Protein AF-A0A8S4SD25-F1 (afdb_monomer_lite)

Sequence (232 aa):
VIQNRFDGSQDFLKNWVEYKHGFGNLAGEFWLGLEKVYYLTNQKLYELRIEMEGQNRQEASASFSVFTIGPEYEGYRISTLGTFRGSAGDSLSYHAGQKFSTLDMDNDEWKEGSCAIEHGGAWWYKECDKSNLNGKYVSSADESNSQSIYWISFKGPNAPLYKTRMMIRPLPASRPLDYGKARALADNSKQPKSDMNPRIKNPKSSYDMARARAPYRYDDNVHPDAFFPNYA

Secondary structure (DSSP, 8-state):
--EEESSS-S-----HHHHHH-EE-TTSSEE--HHHHHHHHTTS-EEEEEEEE-GGG-EEEEEES-EEE--GGGTT-EEEE--EESSS--SSGGGTTPPPBBTTB--SS-SSS-HHHHTTS-B--SSS-SB-TTSB--S-TT---TTB--BHHHH-TTS--SEEEEEEEEPPPPPP--HHHHHHHHHT--PPPPPP------------------PPPP--------------

InterPro domains:
  IPR002181 Fibrinogen, alpha/beta/gamma chain, C-terminal globular domain [PF00147] (1-170)
  IPR002181 Fibrinogen, alpha/beta/gamma chain, C-terminal globular domain [PS51406] (1-172)
  IPR002181 Fibrinogen, alpha/beta/gamma chain, C-terminal globular domain [SM00186] (1-171)
  IPR002181 Fibrinogen, alpha/beta/gamma chain, C-terminal globular domain [cd00087] (1-171)
  IPR014716 Fibrinogen, alpha/beta/gamma chain, C-terminal globular, subdomain 1 [G3DSA:3.90.215.10] (1-173)
  IPR020837 Fibrinogen, conserved site [PS00514] (123-135)
  IPR036056 Fibrinogen-like, C-terminal [SSF56496] (1-171)
  IPR050373 Fibrinogen C-terminal domain-containing protein [PTHR19143] (1-170)

Structure (mmCIF, N/CA/C/O backbone):
data_AF-A0A8S4SD25-F1
#
_entry.id   AF-A0A8S4SD25-F1
#
loop_
_atom_site.group_PDB
_atom_site.id
_atom_site.type_symbol
_atom_site.label_atom_id
_atom_site.label_alt_id
_atom_site.label_comp_id
_atom_site.label_asym_id
_atom_site.label_entity_id
_atom_site.label_seq_id
_atom_site.pdbx_PDB_ins_code
_atom_site.Cartn_x
_atom_site.Cartn_y
_atom_site.Cartn_z
_atom_site.occupancy
_atom_site.B_iso_or_equiv
_atom_site.auth_seq_id
_atom_site.auth_comp_id
_atom_site.auth_asym_id
_atom_site.auth_atom_id
_atom_site.pdbx_PDB_model_num
ATOM 1 N N . VAL A 1 1 ? -6.277 -11.150 3.974 1.00 98.00 1 VAL A N 1
ATOM 2 C CA . VAL A 1 1 ? -5.041 -10.612 3.358 1.00 98.00 1 VAL A CA 1
ATOM 3 C C . VAL A 1 1 ? -5.469 -9.833 2.128 1.00 98.00 1 VAL A C 1
ATOM 5 O O . VAL A 1 1 ? -6.331 -10.336 1.419 1.00 98.00 1 VAL A O 1
ATOM 8 N N . ILE A 1 2 ? -4.965 -8.616 1.934 1.00 98.75 2 ILE A N 1
ATOM 9 C CA . ILE A 1 2 ? -5.302 -7.757 0.785 1.00 98.75 2 ILE A CA 1
ATOM 10 C C . ILE A 1 2 ? -4.129 -7.595 -0.192 1.00 98.75 2 ILE A C 1
ATOM 12 O O . ILE A 1 2 ? -4.351 -7.266 -1.351 1.00 98.75 2 ILE A O 1
ATOM 16 N N . GLN A 1 3 ? -2.907 -7.869 0.267 1.00 98.81 3 GLN A N 1
ATOM 17 C CA . GLN A 1 3 ? -1.683 -7.876 -0.528 1.00 98.81 3 GLN A CA 1
ATOM 18 C C . GLN A 1 3 ? -0.714 -8.905 0.067 1.00 98.81 3 GLN A C 1
ATOM 20 O O . GLN A 1 3 ? -0.679 -9.069 1.294 1.00 98.81 3 GLN A O 1
ATOM 25 N N . ASN A 1 4 ? 0.028 -9.610 -0.789 1.00 98.62 4 ASN A N 1
ATOM 26 C CA . ASN A 1 4 ? 1.056 -10.572 -0.389 1.00 98.62 4 ASN A CA 1
ATOM 27 C C . ASN A 1 4 ? 2.228 -10.546 -1.382 1.00 98.62 4 ASN A C 1
ATOM 29 O O . ASN A 1 4 ? 1.992 -10.730 -2.575 1.00 98.62 4 ASN A O 1
ATOM 33 N N . ARG A 1 5 ? 3.458 -10.349 -0.888 1.00 97.81 5 ARG A N 1
ATOM 34 C CA . ARG A 1 5 ? 4.734 -10.387 -1.631 1.00 97.81 5 ARG A CA 1
ATOM 35 C C . ARG A 1 5 ? 5.717 -11.287 -0.894 1.00 97.81 5 ARG A C 1
ATOM 37 O O . ARG A 1 5 ? 5.825 -11.159 0.326 1.00 97.81 5 ARG A O 1
ATOM 44 N N . PHE A 1 6 ? 6.438 -12.157 -1.589 1.00 96.31 6 PHE A N 1
ATOM 45 C CA . PHE A 1 6 ? 7.482 -12.993 -1.002 1.00 96.31 6 PHE A CA 1
ATOM 46 C C . PHE A 1 6 ? 8.497 -13.595 -1.991 1.00 96.31 6 PHE A C 1
ATOM 48 O O . PHE A 1 6 ? 9.563 -14.000 -1.527 1.00 96.31 6 PHE A O 1
ATOM 55 N N . ASP A 1 7 ? 8.211 -13.682 -3.294 1.00 95.00 7 ASP A N 1
ATOM 56 C CA . ASP A 1 7 ? 9.063 -14.390 -4.271 1.00 95.00 7 ASP A CA 1
ATOM 57 C C . ASP A 1 7 ? 9.236 -13.693 -5.632 1.00 95.00 7 ASP A C 1
ATOM 59 O O . ASP A 1 7 ? 10.021 -14.164 -6.454 1.00 95.00 7 ASP A O 1
ATOM 63 N N . GLY A 1 8 ? 8.537 -12.582 -5.882 1.00 95.19 8 GLY A N 1
ATOM 64 C CA . GLY A 1 8 ? 8.617 -11.848 -7.144 1.00 95.19 8 GLY A CA 1
ATOM 65 C C . GLY A 1 8 ? 7.988 -12.566 -8.339 1.00 95.19 8 GLY A C 1
ATOM 66 O O . GLY A 1 8 ? 8.227 -12.163 -9.477 1.00 95.19 8 GLY A O 1
ATOM 67 N N . SER A 1 9 ? 7.191 -13.616 -8.112 1.00 96.25 9 SER A N 1
ATOM 68 C CA . SER A 1 9 ? 6.480 -14.344 -9.172 1.00 96.25 9 SER A CA 1
ATOM 69 C C . SER A 1 9 ? 5.393 -13.510 -9.854 1.00 96.25 9 SER A C 1
ATOM 71 O O . SER A 1 9 ? 4.997 -13.824 -10.979 1.00 96.25 9 SER A O 1
ATOM 73 N N . GLN A 1 10 ? 4.920 -12.446 -9.197 1.00 97.31 10 GLN A N 1
ATOM 74 C CA . GLN A 1 10 ? 3.919 -11.537 -9.733 1.00 97.31 10 GLN A CA 1
ATOM 75 C C . GLN A 1 10 ? 4.513 -10.145 -9.962 1.00 97.31 10 GLN A C 1
ATOM 77 O O . GLN A 1 10 ? 5.075 -9.511 -9.069 1.00 97.31 10 GLN A O 1
ATOM 82 N N . ASP A 1 11 ? 4.301 -9.632 -11.171 1.00 95.88 11 ASP A N 1
ATOM 83 C CA . ASP A 1 11 ? 4.577 -8.241 -11.510 1.00 95.88 11 ASP A CA 1
ATOM 84 C C . ASP A 1 11 ? 3.520 -7.313 -10.886 1.00 95.88 11 ASP A C 1
ATOM 86 O O . ASP A 1 11 ? 2.317 -7.567 -11.006 1.00 95.88 11 ASP A O 1
ATOM 90 N N . PHE A 1 12 ? 3.978 -6.254 -10.216 1.00 97.94 12 PHE A N 1
ATOM 91 C CA . PHE A 1 12 ? 3.145 -5.245 -9.551 1.00 97.94 12 PHE A CA 1
ATOM 92 C C . PHE A 1 12 ? 3.180 -3.882 -10.260 1.00 97.94 12 PHE A C 1
ATOM 94 O O . PHE A 1 12 ? 2.430 -2.987 -9.865 1.00 97.94 12 PHE A O 1
ATOM 101 N N . LEU A 1 13 ? 3.966 -3.711 -11.331 1.00 96.81 13 LEU A N 1
ATOM 102 C CA . LEU A 1 13 ? 3.909 -2.509 -12.164 1.00 96.81 13 LEU A CA 1
ATOM 103 C C . LEU A 1 13 ? 2.711 -2.608 -13.118 1.00 96.81 13 LEU A C 1
ATOM 105 O O . LEU A 1 13 ? 2.837 -2.903 -14.305 1.00 96.81 13 LEU A O 1
ATOM 109 N N . LYS A 1 14 ? 1.517 -2.436 -12.549 1.00 98.19 14 LYS A N 1
ATOM 110 C CA . LYS A 1 14 ? 0.228 -2.634 -13.216 1.00 98.19 14 LYS A CA 1
ATOM 111 C C . LYS A 1 14 ? -0.535 -1.329 -13.408 1.00 98.19 14 LYS A C 1
ATOM 113 O O . LYS A 1 14 ? -0.274 -0.330 -12.736 1.00 98.19 14 LYS A O 1
ATOM 118 N N . ASN A 1 15 ? -1.491 -1.362 -14.330 1.00 98.62 15 ASN A N 1
ATOM 119 C CA . ASN A 1 15 ? -2.350 -0.220 -14.632 1.00 98.62 15 ASN A CA 1
ATOM 120 C C . ASN A 1 15 ? -3.511 -0.062 -13.625 1.00 98.62 15 ASN A C 1
ATOM 122 O O . ASN A 1 15 ? -3.723 -0.905 -12.744 1.00 98.62 15 ASN A O 1
ATOM 126 N N . TRP A 1 16 ? -4.285 1.016 -13.768 1.00 98.81 16 TRP A N 1
ATOM 127 C CA . TRP A 1 16 ? -5.422 1.347 -12.905 1.00 98.81 16 TRP A CA 1
ATOM 128 C C . TRP A 1 16 ? -6.461 0.232 -12.843 1.00 98.81 16 TRP A C 1
ATOM 130 O O . TRP A 1 16 ? -6.913 -0.151 -11.763 1.00 98.81 16 TRP A O 1
ATOM 140 N N . VAL A 1 17 ? -6.833 -0.317 -14.000 1.00 98.75 17 VAL A N 1
ATOM 141 C CA . VAL A 1 17 ? -7.880 -1.341 -14.116 1.00 98.75 17 VAL A CA 1
ATOM 142 C C . VAL A 1 17 ? -7.470 -2.625 -13.390 1.00 98.75 17 VAL A C 1
ATOM 144 O O . VAL A 1 17 ? -8.281 -3.225 -12.678 1.00 98.75 17 VAL A O 1
ATOM 147 N N . GLU A 1 18 ? -6.206 -3.024 -13.504 1.00 98.75 18 GLU A N 1
ATOM 148 C CA . GLU A 1 18 ? -5.647 -4.169 -12.785 1.00 98.75 18 GLU A CA 1
ATOM 149 C C . GLU A 1 18 ? -5.619 -3.922 -11.269 1.00 98.75 18 GLU A C 1
ATOM 151 O O . GLU A 1 18 ? -6.071 -4.775 -10.503 1.00 98.75 18 GLU A O 1
ATOM 156 N N . TYR A 1 19 ? -5.176 -2.749 -10.804 1.00 98.88 19 TYR A N 1
ATOM 157 C CA . TYR A 1 19 ? -5.199 -2.414 -9.373 1.00 98.88 19 TYR A CA 1
ATOM 158 C C . TYR A 1 19 ? -6.613 -2.281 -8.807 1.00 98.88 19 TYR A C 1
ATOM 160 O O . TYR A 1 19 ? -6.857 -2.647 -7.652 1.00 98.88 19 TYR A O 1
ATOM 168 N N . LYS A 1 20 ? -7.565 -1.817 -9.615 1.00 98.81 20 LYS A N 1
ATOM 169 C CA . LYS A 1 20 ? -8.984 -1.744 -9.269 1.00 98.81 20 LYS A CA 1
ATOM 170 C C . LYS A 1 20 ? -9.569 -3.126 -9.015 1.00 98.81 20 LYS A C 1
ATOM 172 O O . LYS A 1 20 ? -10.163 -3.368 -7.960 1.00 98.81 20 LYS A O 1
ATOM 177 N N . HIS A 1 21 ? -9.396 -4.040 -9.967 1.00 98.81 21 HIS A N 1
ATOM 178 C CA . HIS A 1 21 ? -10.046 -5.349 -9.930 1.00 98.81 21 HIS A CA 1
ATOM 179 C C . HIS A 1 21 ? -9.230 -6.430 -9.220 1.00 98.81 21 HIS A C 1
ATOM 181 O O . HIS A 1 21 ? -9.819 -7.409 -8.756 1.00 98.81 21 HIS A O 1
ATOM 187 N N . GLY A 1 22 ? -7.930 -6.223 -9.036 1.00 98.75 22 GLY A N 1
ATOM 188 C CA . GLY A 1 22 ? -7.010 -7.176 -8.427 1.00 98.75 22 GLY A CA 1
ATOM 189 C C . GLY A 1 22 ? -6.357 -8.101 -9.450 1.00 98.75 22 GLY A C 1
ATOM 190 O O . GLY A 1 22 ? -6.879 -8.326 -10.540 1.00 98.75 22 GLY A O 1
ATOM 191 N N . PHE A 1 23 ? -5.211 -8.652 -9.066 1.00 98.81 23 PHE A N 1
ATOM 192 C CA . PHE A 1 23 ? -4.379 -9.514 -9.902 1.00 98.81 23 PHE A CA 1
ATOM 193 C C . PHE A 1 23 ? -3.554 -10.477 -9.041 1.00 98.81 23 PHE A C 1
ATOM 195 O O . PHE A 1 23 ? -3.439 -10.304 -7.825 1.00 98.81 23 PHE A O 1
ATOM 202 N N . GLY A 1 24 ? -2.956 -11.478 -9.685 1.00 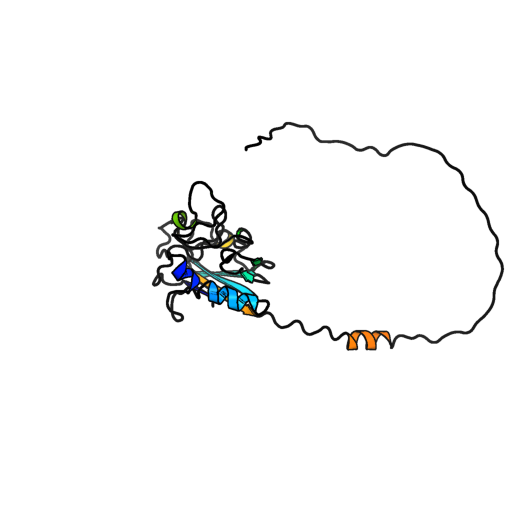98.31 24 GLY A N 1
ATOM 203 C CA . GLY A 1 24 ? -2.143 -12.503 -9.037 1.00 98.31 24 GLY A CA 1
ATOM 204 C C . GLY A 1 24 ? -2.944 -13.688 -8.504 1.00 98.31 24 GLY A C 1
ATOM 205 O O . GLY A 1 24 ? -4.107 -13.897 -8.854 1.00 98.31 24 GLY A O 1
ATOM 206 N N . ASN A 1 25 ? -2.295 -14.497 -7.669 1.00 97.25 25 ASN A N 1
ATOM 207 C CA . ASN A 1 25 ? -2.841 -15.747 -7.149 1.00 97.25 25 ASN A CA 1
ATOM 208 C C . ASN A 1 25 ? -3.018 -15.656 -5.630 1.00 97.25 25 ASN A C 1
ATOM 210 O O . ASN A 1 25 ? -2.068 -15.366 -4.914 1.00 97.25 25 ASN A O 1
ATOM 214 N N . LEU A 1 26 ? -4.211 -15.967 -5.111 1.00 96.31 26 LEU A N 1
ATOM 215 C CA . LEU A 1 26 ? -4.482 -15.949 -3.665 1.00 96.31 26 LEU A CA 1
ATOM 216 C C . LEU A 1 26 ? -3.621 -16.943 -2.862 1.00 96.31 26 LEU A C 1
ATOM 218 O O . LEU A 1 26 ? -3.447 -16.755 -1.659 1.00 96.31 26 LEU A O 1
ATOM 222 N N . ALA A 1 27 ? -3.097 -17.987 -3.513 1.00 96.62 27 ALA A N 1
ATOM 223 C CA . ALA A 1 27 ? -2.128 -18.922 -2.941 1.00 96.62 27 ALA A CA 1
ATOM 224 C C . ALA A 1 27 ? -0.659 -18.482 -3.135 1.00 96.62 27 ALA A C 1
ATOM 226 O O . ALA A 1 27 ? 0.240 -19.146 -2.627 1.00 96.62 27 ALA A O 1
ATOM 227 N N . GLY A 1 28 ? -0.418 -17.386 -3.858 1.00 97.88 28 GLY A N 1
ATOM 228 C CA . GLY A 1 28 ? 0.896 -16.820 -4.160 1.00 97.88 28 GLY A CA 1
ATOM 229 C C . GLY A 1 28 ? 0.939 -15.314 -3.900 1.00 97.88 28 GLY A C 1
ATOM 230 O O . GLY A 1 28 ? 0.368 -14.826 -2.917 1.00 97.88 28 GLY A O 1
ATOM 231 N N . GLU A 1 29 ? 1.658 -14.578 -4.745 1.00 98.62 29 GLU A N 1
ATOM 232 C CA . GLU A 1 29 ? 1.667 -13.117 -4.708 1.00 98.62 29 GLU A CA 1
ATOM 233 C C . GLU A 1 29 ? 0.423 -12.540 -5.387 1.00 98.62 29 GLU A C 1
ATOM 235 O O . GLU A 1 29 ? 0.018 -12.982 -6.467 1.00 98.62 29 GLU A O 1
ATOM 240 N N . PHE A 1 30 ? -0.202 -11.551 -4.748 1.00 98.81 30 PHE A N 1
ATOM 241 C CA . PHE A 1 30 ? -1.418 -10.938 -5.276 1.00 98.81 30 PHE A CA 1
ATOM 242 C C . PHE A 1 30 ? -1.706 -9.562 -4.683 1.00 98.81 30 PHE A C 1
ATOM 244 O O . PHE A 1 30 ? -1.261 -9.219 -3.582 1.00 98.81 30 PHE A O 1
ATOM 251 N N . TRP A 1 31 ? -2.552 -8.827 -5.402 1.00 98.88 31 TRP A N 1
ATOM 252 C CA . TRP A 1 31 ? -3.281 -7.660 -4.927 1.00 98.88 31 TRP A CA 1
ATOM 253 C C . TRP A 1 31 ? -4.783 -7.939 -5.026 1.00 98.88 31 TRP A C 1
ATOM 255 O O . TRP A 1 31 ? -5.287 -8.325 -6.080 1.00 98.88 31 TRP A O 1
ATOM 265 N N . LEU A 1 32 ? -5.525 -7.762 -3.931 1.00 98.88 32 LEU A N 1
ATOM 266 C CA . LEU A 1 32 ? -6.939 -8.154 -3.863 1.00 98.88 32 LEU A CA 1
ATOM 267 C C . LEU A 1 32 ? -7.845 -7.341 -4.808 1.00 98.88 32 LEU A C 1
ATOM 269 O O . LEU A 1 32 ? -8.882 -7.847 -5.257 1.00 98.88 32 LEU A O 1
ATOM 273 N N . GLY A 1 33 ? -7.455 -6.100 -5.101 1.00 98.88 33 GLY A N 1
ATOM 274 C CA . GLY A 1 33 ? -8.227 -5.128 -5.871 1.00 98.88 33 GLY A CA 1
ATOM 275 C C . GLY A 1 33 ? -8.799 -4.019 -4.989 1.00 98.88 33 GLY A C 1
ATOM 276 O O . GLY A 1 33 ? -9.450 -4.308 -3.981 1.00 98.88 33 GLY A O 1
ATOM 277 N N . LEU A 1 34 ? -8.580 -2.761 -5.381 1.00 98.94 34 LEU A N 1
ATOM 278 C CA . LEU A 1 34 ? -9.043 -1.572 -4.657 1.00 98.94 34 LEU A CA 1
ATOM 279 C C . LEU A 1 34 ? -10.554 -1.599 -4.443 1.00 98.94 34 LEU A C 1
ATOM 281 O O . LEU A 1 34 ? -11.008 -1.314 -3.342 1.00 98.94 34 LEU A O 1
ATOM 285 N N . GLU A 1 35 ? -11.328 -2.054 -5.429 1.00 98.81 35 GLU A N 1
ATOM 286 C CA . GLU A 1 35 ? -12.786 -2.120 -5.307 1.00 98.81 35 GLU A CA 1
ATOM 287 C C . GLU A 1 35 ? -13.216 -3.056 -4.167 1.00 98.81 35 GLU A C 1
ATOM 289 O O . GLU A 1 35 ? -14.067 -2.724 -3.343 1.00 98.81 35 GLU A O 1
ATOM 294 N N . LYS A 1 36 ? -12.560 -4.216 -4.041 1.00 98.75 36 LYS A N 1
ATOM 295 C CA . LYS A 1 36 ? -12.841 -5.163 -2.953 1.00 98.75 36 LYS A CA 1
ATOM 296 C C . LYS A 1 36 ? -12.376 -4.617 -1.604 1.00 98.75 36 LYS A C 1
ATOM 298 O O . LYS A 1 36 ? -13.061 -4.815 -0.603 1.00 98.75 36 LYS A O 1
ATOM 303 N N . VAL A 1 37 ? -11.228 -3.938 -1.559 1.00 98.81 37 VAL A N 1
ATOM 304 C CA . VAL A 1 37 ? -10.714 -3.306 -0.331 1.00 98.81 37 VAL A CA 1
ATOM 305 C C . VAL A 1 37 ? -11.645 -2.180 0.128 1.00 98.81 37 VAL A C 1
ATOM 307 O O . VAL A 1 37 ? -11.969 -2.116 1.315 1.00 98.81 37 VAL A O 1
ATOM 310 N N . TYR A 1 38 ? -12.137 -1.354 -0.796 1.00 98.75 38 TYR A N 1
ATOM 311 C CA . TYR A 1 38 ? -13.144 -0.326 -0.544 1.00 98.75 38 TYR A CA 1
ATOM 312 C C . TYR A 1 38 ? -14.400 -0.958 0.046 1.00 98.75 38 TYR A C 1
ATOM 314 O O . TYR A 1 38 ? -14.793 -0.613 1.164 1.00 98.75 38 TYR A O 1
ATOM 322 N N . TYR A 1 39 ? -14.963 -1.955 -0.644 1.00 98.38 39 TYR A N 1
ATOM 323 C CA . TYR A 1 39 ? -16.158 -2.636 -0.169 1.00 98.38 39 TYR A CA 1
ATOM 324 C C . TYR A 1 39 ? -15.969 -3.239 1.210 1.00 98.38 39 TYR A C 1
ATOM 326 O O . TYR A 1 39 ? -16.880 -3.104 2.006 1.00 98.38 39 TYR A O 1
ATOM 334 N N . LEU A 1 40 ? -14.841 -3.892 1.511 1.00 98.25 40 LEU A N 1
ATOM 335 C CA . LEU A 1 40 ? -14.588 -4.513 2.817 1.00 98.25 40 LEU A CA 1
ATOM 336 C C . LEU A 1 40 ? -14.429 -3.473 3.929 1.00 98.25 40 LEU A C 1
ATOM 338 O O . LEU A 1 40 ? -15.051 -3.596 4.980 1.00 98.25 40 LEU A O 1
ATOM 342 N N . THR A 1 41 ? -13.619 -2.442 3.703 1.00 98.06 41 THR A N 1
ATOM 343 C CA . THR A 1 41 ? -13.283 -1.452 4.739 1.00 98.06 41 THR A CA 1
ATOM 344 C C . THR A 1 41 ? -14.409 -0.464 5.045 1.00 98.06 41 THR A C 1
ATOM 346 O O . THR A 1 41 ? -14.356 0.203 6.073 1.00 98.06 41 THR A O 1
ATOM 349 N N . ASN A 1 42 ? -15.458 -0.412 4.216 1.00 97.44 42 ASN A N 1
ATOM 350 C CA . ASN A 1 42 ? -16.630 0.445 4.429 1.00 97.44 42 ASN A CA 1
ATOM 351 C C . ASN A 1 42 ? -17.858 -0.298 5.006 1.00 97.44 42 ASN A C 1
ATOM 353 O O . ASN A 1 42 ? -18.888 0.324 5.248 1.00 97.44 42 ASN A O 1
ATOM 357 N N . GLN A 1 43 ? -17.778 -1.610 5.276 1.00 95.69 43 GLN A N 1
ATOM 358 C CA . GLN A 1 43 ? -18.894 -2.376 5.887 1.00 95.69 43 GLN A CA 1
ATOM 359 C C . GLN A 1 43 ? -18.937 -2.224 7.408 1.00 95.69 43 GLN A C 1
ATOM 361 O O . GLN A 1 43 ? -19.995 -2.305 8.031 1.00 95.69 43 GLN A O 1
ATOM 366 N N . LYS A 1 44 ? -17.752 -2.116 8.014 1.00 94.75 44 LYS A N 1
ATOM 367 C CA . LYS A 1 44 ? -17.481 -2.030 9.454 1.00 94.75 44 LYS A CA 1
ATOM 368 C C . LYS A 1 44 ? -16.169 -1.273 9.628 1.00 94.75 44 LYS A C 1
ATOM 370 O O . LYS A 1 44 ? -15.479 -1.001 8.655 1.00 94.75 44 LYS A O 1
ATOM 375 N N . LEU A 1 45 ? -15.777 -0.999 10.866 1.00 95.19 45 LEU A N 1
ATOM 376 C CA . LEU A 1 45 ? -14.413 -0.556 11.136 1.00 95.19 45 LEU A CA 1
ATOM 377 C C . LEU A 1 45 ? -13.458 -1.746 11.023 1.00 95.19 45 LEU A C 1
ATOM 379 O O . LEU A 1 45 ? -13.710 -2.794 11.620 1.00 95.19 45 LEU A O 1
ATOM 383 N N . TYR A 1 46 ? -12.371 -1.581 10.276 1.00 98.06 46 TYR A N 1
ATOM 384 C CA . TYR A 1 46 ? -11.303 -2.569 10.140 1.00 98.06 46 TYR A CA 1
ATOM 385 C C . TYR A 1 46 ? -9.995 -1.977 10.646 1.00 98.06 46 TYR A C 1
ATOM 387 O O . TYR A 1 46 ? -9.695 -0.825 10.353 1.00 98.06 46 TYR A O 1
ATOM 395 N N . GLU A 1 47 ? -9.200 -2.767 11.358 1.00 98.12 47 GLU A N 1
ATOM 396 C CA . GLU A 1 47 ? -7.784 -2.455 11.569 1.00 98.12 47 GLU A CA 1
ATOM 397 C C . GLU A 1 47 ? -6.950 -2.993 10.403 1.00 98.12 47 GLU A C 1
ATOM 399 O O . GLU A 1 47 ? -7.289 -4.023 9.810 1.00 98.12 47 GLU A O 1
ATOM 404 N N . LEU A 1 48 ? -5.840 -2.317 10.111 1.00 98.81 48 LEU A N 1
ATOM 405 C CA . LEU A 1 48 ? -4.819 -2.764 9.163 1.00 98.81 48 LEU A CA 1
ATOM 406 C C . LEU A 1 48 ? -3.617 -3.307 9.933 1.00 98.81 48 LEU A C 1
ATOM 408 O O . LEU A 1 48 ? -3.169 -2.703 10.905 1.00 98.81 48 LEU A O 1
ATOM 412 N N . ARG A 1 49 ? -3.068 -4.424 9.463 1.00 98.75 49 ARG A N 1
ATOM 413 C CA . ARG A 1 49 ? -1.794 -4.996 9.893 1.00 98.75 49 ARG A CA 1
ATOM 414 C C . ARG A 1 49 ? -0.927 -5.260 8.672 1.00 98.75 49 ARG A C 1
ATOM 416 O O . ARG A 1 49 ? -1.380 -5.874 7.708 1.00 98.75 49 ARG A O 1
ATOM 423 N N . ILE A 1 50 ? 0.315 -4.812 8.744 1.00 98.88 50 ILE A N 1
ATOM 424 C CA . ILE A 1 50 ? 1.351 -5.018 7.744 1.00 98.88 50 ILE A CA 1
ATOM 425 C C . ILE A 1 50 ? 2.468 -5.801 8.418 1.00 98.88 50 ILE A C 1
ATOM 427 O O . ILE A 1 50 ? 3.001 -5.366 9.440 1.00 98.88 50 ILE A O 1
ATOM 431 N N . GLU A 1 51 ? 2.795 -6.958 7.862 1.00 98.75 51 GLU A N 1
ATOM 432 C CA . GLU A 1 51 ? 3.941 -7.770 8.271 1.00 98.75 51 GLU A CA 1
ATOM 433 C C . GLU A 1 51 ? 5.018 -7.672 7.201 1.00 98.75 51 GLU A C 1
ATOM 435 O O . GLU A 1 51 ? 4.705 -7.675 6.010 1.00 98.75 51 GLU A O 1
ATOM 440 N N . MET A 1 52 ? 6.268 -7.530 7.632 1.00 98.12 52 MET A N 1
ATOM 441 C CA . MET A 1 52 ? 7.416 -7.272 6.771 1.00 98.12 52 MET A CA 1
ATOM 442 C C . MET A 1 52 ? 8.594 -8.140 7.196 1.00 98.12 52 MET A C 1
ATOM 444 O O . MET A 1 52 ? 8.849 -8.296 8.389 1.00 98.12 52 MET A O 1
ATOM 448 N N . GLU A 1 53 ? 9.338 -8.643 6.220 1.00 96.56 53 GLU A N 1
ATOM 449 C CA . GLU A 1 53 ? 10.599 -9.356 6.413 1.00 96.56 53 GLU A CA 1
ATOM 450 C C . GLU A 1 53 ? 11.675 -8.703 5.539 1.00 96.56 53 GLU A C 1
ATOM 452 O O . GLU A 1 53 ? 11.529 -8.612 4.318 1.00 96.56 53 GLU A O 1
ATOM 457 N N . GLY A 1 54 ? 12.740 -8.217 6.174 1.00 90.88 54 GLY A N 1
ATOM 458 C CA . GLY A 1 54 ? 13.925 -7.674 5.514 1.00 90.88 54 GLY A CA 1
ATOM 459 C C . GLY A 1 54 ? 15.056 -8.699 5.397 1.00 90.88 54 GLY A C 1
ATOM 460 O O . GLY A 1 54 ? 14.880 -9.893 5.644 1.00 90.88 54 GLY A O 1
ATOM 461 N N . GLN A 1 55 ? 16.251 -8.221 5.048 1.00 82.75 55 GLN A N 1
ATOM 462 C CA . GLN A 1 55 ? 17.447 -9.063 4.950 1.00 82.75 55 GLN A CA 1
ATOM 463 C C . GLN A 1 55 ? 17.742 -9.790 6.271 1.00 82.75 55 GLN A C 1
ATOM 465 O O . GLN A 1 55 ? 17.444 -9.291 7.359 1.00 82.75 55 GLN A O 1
ATOM 470 N N . ASN A 1 56 ? 18.353 -10.974 6.178 1.00 86.25 56 ASN A N 1
ATOM 471 C CA . ASN A 1 56 ? 18.691 -11.824 7.325 1.00 86.25 56 ASN A CA 1
ATOM 472 C C . ASN A 1 56 ? 17.467 -12.229 8.172 1.00 86.25 56 ASN A C 1
ATOM 474 O O . ASN A 1 56 ? 17.598 -12.414 9.380 1.00 86.25 56 ASN A O 1
ATOM 478 N N . ARG A 1 57 ? 16.286 -12.367 7.543 1.00 90.06 57 ARG A N 1
ATOM 479 C CA . ARG A 1 57 ? 15.014 -12.766 8.182 1.00 90.06 57 ARG A CA 1
ATOM 480 C C . ARG A 1 57 ? 14.581 -11.850 9.329 1.00 90.06 57 ARG A C 1
ATOM 482 O O . ARG A 1 57 ? 13.978 -12.293 10.301 1.00 90.06 57 ARG A O 1
ATOM 489 N N . GLN A 1 58 ? 14.926 -10.568 9.247 1.00 93.81 58 GLN A N 1
ATOM 490 C CA . GLN A 1 58 ? 14.504 -9.601 10.252 1.00 93.81 58 GLN A CA 1
ATOM 491 C C . GLN A 1 58 ? 13.046 -9.233 10.018 1.00 93.81 58 GLN A C 1
ATOM 493 O O . GLN A 1 58 ? 12.709 -8.660 8.983 1.00 93.81 58 GLN A O 1
ATOM 498 N N . GLU A 1 59 ? 12.199 -9.542 10.989 1.00 97.00 59 GLU A N 1
ATOM 499 C CA . GLU A 1 59 ? 10.762 -9.313 10.908 1.00 97.00 59 GLU A CA 1
ATOM 500 C C . GLU A 1 59 ? 10.358 -8.023 11.626 1.00 97.00 59 GLU A C 1
ATOM 502 O O . GLU A 1 59 ? 10.877 -7.682 12.693 1.00 97.00 59 GLU A O 1
ATOM 507 N N . ALA A 1 60 ? 9.387 -7.316 11.060 1.00 98.00 60 ALA A N 1
ATOM 508 C CA . ALA A 1 60 ? 8.740 -6.192 11.712 1.00 98.00 60 ALA A CA 1
ATOM 509 C C . ALA A 1 60 ? 7.261 -6.114 11.344 1.00 98.00 60 ALA A C 1
ATOM 511 O O . ALA A 1 60 ? 6.794 -6.705 10.369 1.00 98.00 60 ALA A O 1
ATOM 512 N N . SER A 1 61 ? 6.506 -5.367 12.145 1.00 98.56 61 SER A N 1
ATOM 513 C CA . SER A 1 61 ? 5.093 -5.126 11.870 1.00 98.56 61 SER A CA 1
ATOM 514 C C . SER A 1 61 ? 4.706 -3.672 12.083 1.00 98.56 61 SER A C 1
ATOM 516 O O . SER A 1 61 ? 5.250 -2.990 12.954 1.00 98.56 61 SER A O 1
ATOM 518 N N . ALA A 1 62 ? 3.733 -3.225 11.299 1.00 98.75 62 ALA A N 1
ATOM 519 C CA . ALA A 1 62 ? 3.005 -1.983 11.497 1.00 98.75 62 ALA A CA 1
ATOM 520 C C . ALA A 1 62 ? 1.513 -2.310 11.585 1.00 98.75 62 ALA A C 1
ATOM 522 O O . ALA A 1 62 ? 1.006 -3.186 10.887 1.00 98.75 62 ALA A O 1
ATOM 523 N N . SER A 1 63 ? 0.787 -1.657 12.477 1.00 98.75 63 SER A N 1
ATOM 524 C CA . SER A 1 63 ? -0.659 -1.806 12.598 1.00 98.75 63 SER A CA 1
ATOM 525 C C . SER A 1 63 ? -1.304 -0.454 12.832 1.00 98.75 63 SER A C 1
ATOM 527 O O . SER A 1 63 ? -0.768 0.364 13.572 1.00 98.75 63 SER A O 1
ATOM 529 N N . PHE A 1 64 ? -2.477 -0.256 12.245 1.00 98.69 64 PHE A N 1
ATOM 530 C CA . PHE A 1 64 ? -3.255 0.974 12.343 1.00 98.69 64 PHE A CA 1
ATOM 531 C C . PHE A 1 64 ? -4.638 0.623 12.871 1.00 98.69 64 PHE A C 1
ATOM 533 O O . PHE A 1 64 ? -5.277 -0.307 12.371 1.00 98.69 64 PHE A O 1
ATOM 540 N N . SER A 1 65 ? -5.084 1.331 13.913 1.00 98.06 65 SER A N 1
ATOM 541 C CA . SER A 1 65 ? -6.315 0.979 14.638 1.00 98.06 65 SER A CA 1
ATOM 542 C C . SER A 1 65 ? -7.578 1.032 13.775 1.00 98.06 65 SER A C 1
ATOM 544 O O . SER A 1 65 ? -8.539 0.327 14.070 1.00 98.06 65 SER A O 1
ATOM 546 N N . VAL A 1 66 ? -7.562 1.833 12.709 1.00 97.75 66 VAL A N 1
ATOM 547 C CA . VAL A 1 66 ? -8.609 1.929 11.688 1.00 97.75 66 VAL A CA 1
ATOM 548 C C . VAL A 1 66 ? -7.940 2.086 10.322 1.00 97.75 66 VAL A C 1
ATOM 550 O O . VAL A 1 66 ? -6.913 2.753 10.217 1.00 97.75 66 VAL A O 1
ATOM 553 N N . PHE A 1 67 ? -8.508 1.484 9.286 1.00 98.56 67 PHE A N 1
ATOM 554 C CA . PHE A 1 67 ? -8.097 1.669 7.901 1.00 98.56 67 PHE A CA 1
ATOM 555 C C . PHE A 1 67 ? -9.313 1.605 6.983 1.00 98.56 67 PHE A C 1
ATOM 557 O O . PHE A 1 67 ? -9.997 0.580 6.928 1.00 98.56 67 PHE A O 1
ATOM 564 N N . THR A 1 68 ? -9.561 2.694 6.264 1.00 98.56 68 THR A N 1
ATOM 565 C CA . THR A 1 68 ? -10.582 2.770 5.218 1.00 98.56 68 THR A CA 1
ATOM 566 C C . THR A 1 68 ? -10.037 3.484 3.996 1.00 98.56 68 THR A C 1
ATOM 568 O O . THR A 1 68 ? -9.188 4.374 4.106 1.00 98.56 68 THR A O 1
ATOM 571 N N . ILE A 1 69 ? -10.549 3.094 2.832 1.00 98.88 69 ILE A N 1
ATOM 572 C CA . ILE A 1 69 ? -10.296 3.804 1.581 1.00 98.88 69 ILE A CA 1
ATOM 573 C C . ILE A 1 69 ? -11.592 4.375 1.014 1.00 98.88 69 ILE A C 1
ATOM 575 O O . ILE A 1 69 ? -12.679 3.878 1.323 1.00 98.88 69 ILE A O 1
ATOM 579 N N . GLY A 1 70 ? -11.463 5.421 0.205 1.00 98.75 70 GLY A N 1
ATOM 580 C CA . GLY A 1 70 ? -12.570 6.069 -0.483 1.00 98.75 70 GLY A CA 1
ATOM 581 C C . GLY A 1 70 ? -13.049 5.274 -1.700 1.00 98.75 70 GLY A C 1
ATOM 582 O O . GLY A 1 70 ? -12.404 4.305 -2.103 1.00 98.75 70 GLY A O 1
ATOM 583 N N . PRO A 1 71 ? -14.182 5.672 -2.292 1.00 98.69 71 PRO A N 1
ATOM 584 C CA . PRO A 1 71 ? -14.661 5.108 -3.551 1.00 98.69 71 PRO A CA 1
ATOM 585 C C . PRO A 1 71 ? -13.779 5.537 -4.736 1.00 98.69 71 PRO A C 1
ATOM 587 O O . PRO A 1 71 ? -12.949 6.444 -4.626 1.00 98.69 71 PRO A O 1
ATOM 590 N N . GLU A 1 72 ? -14.003 4.924 -5.900 1.00 98.69 72 GLU A N 1
ATOM 591 C CA . GLU A 1 72 ? -13.233 5.195 -7.123 1.00 98.69 72 GLU A CA 1
ATOM 592 C C . GLU A 1 72 ? -13.237 6.673 -7.536 1.00 98.69 72 GLU A C 1
ATOM 594 O O . GLU A 1 72 ? -12.194 7.204 -7.902 1.00 98.69 72 GLU A O 1
ATOM 599 N N . TYR A 1 73 ? -14.376 7.369 -7.433 1.00 98.31 73 TYR A N 1
ATOM 600 C CA . TYR A 1 73 ? -14.467 8.787 -7.813 1.00 98.31 73 TYR A CA 1
ATOM 601 C C . TYR A 1 73 ? -13.651 9.715 -6.888 1.00 98.31 73 TYR A C 1
ATOM 603 O O . TYR A 1 73 ? -13.389 10.861 -7.243 1.00 98.31 73 TYR A O 1
ATOM 611 N N . GLU A 1 74 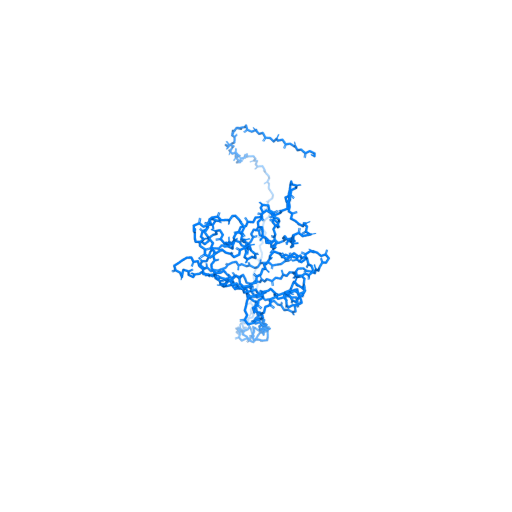? -13.222 9.227 -5.715 1.00 98.56 74 GLU A N 1
ATOM 612 C CA . GLU A 1 74 ? -12.259 9.896 -4.826 1.00 98.56 74 GLU A CA 1
ATOM 613 C C . GLU A 1 74 ? -10.826 9.365 -5.012 1.00 98.56 74 GLU A C 1
ATOM 615 O O . GLU A 1 74 ? -9.953 9.646 -4.191 1.00 98.56 74 GLU A O 1
ATOM 620 N N . GLY A 1 75 ? -10.570 8.577 -6.062 1.00 98.62 75 GLY A N 1
ATOM 621 C CA . GLY A 1 75 ? -9.268 7.983 -6.365 1.00 98.62 75 GLY A CA 1
ATOM 622 C C . GLY A 1 75 ? -8.833 6.919 -5.358 1.00 98.62 75 GLY A C 1
ATOM 623 O O . GLY A 1 75 ? -7.639 6.774 -5.112 1.00 98.62 75 GLY A O 1
ATOM 624 N N . TYR A 1 76 ? -9.781 6.230 -4.710 1.00 98.88 76 TYR A N 1
ATOM 625 C CA . TYR A 1 76 ? -9.504 5.245 -3.657 1.00 98.88 76 TYR A CA 1
ATOM 626 C C . TYR A 1 76 ? -8.586 5.755 -2.538 1.00 98.88 76 TYR A C 1
ATOM 628 O O . TYR A 1 76 ? -7.798 4.990 -1.979 1.00 98.88 76 TYR A O 1
ATOM 636 N N . ARG A 1 77 ? -8.662 7.049 -2.208 1.00 98.81 77 ARG A N 1
ATOM 637 C CA . ARG A 1 77 ? -7.780 7.666 -1.210 1.00 98.81 77 ARG A CA 1
ATOM 638 C C . ARG A 1 77 ? -7.807 6.958 0.144 1.00 98.81 77 ARG A C 1
ATOM 640 O O . ARG A 1 77 ? -8.840 6.401 0.507 1.00 98.81 77 ARG A O 1
ATOM 647 N N . ILE A 1 78 ? -6.737 7.039 0.939 1.00 98.75 78 ILE A N 1
ATOM 648 C CA . ILE A 1 78 ? -6.788 6.608 2.350 1.00 98.75 78 ILE A CA 1
ATOM 649 C C . ILE A 1 78 ? -7.700 7.571 3.124 1.00 98.75 78 ILE A C 1
ATOM 651 O O . ILE A 1 78 ? -7.264 8.631 3.570 1.00 98.75 78 ILE A O 1
ATOM 655 N N . SER A 1 79 ? -8.975 7.213 3.277 1.00 98.38 79 SER A N 1
ATOM 656 C CA . SER A 1 79 ? -9.999 8.059 3.902 1.00 98.38 79 SER A CA 1
ATOM 657 C C . SER A 1 79 ? -9.847 8.151 5.415 1.00 98.38 79 SER A C 1
ATOM 659 O O . SER A 1 79 ? -10.135 9.188 6.009 1.00 98.38 79 SER A O 1
ATOM 661 N N . THR A 1 80 ? -9.431 7.072 6.072 1.00 98.31 80 THR A N 1
ATOM 662 C CA . THR A 1 80 ? -9.177 7.072 7.515 1.00 98.31 80 THR A CA 1
ATOM 663 C C . THR A 1 80 ? -8.037 6.126 7.830 1.00 98.31 80 THR A C 1
ATOM 665 O O . THR A 1 80 ? -8.076 4.952 7.465 1.00 98.31 80 THR A O 1
ATOM 668 N N . LEU A 1 81 ? -7.044 6.637 8.554 1.00 98.56 81 LEU A N 1
ATOM 669 C CA . LEU A 1 81 ? -5.942 5.860 9.098 1.00 98.56 81 LEU A CA 1
ATOM 670 C C . LEU A 1 81 ? -5.843 6.148 10.596 1.00 98.56 81 LEU A C 1
ATOM 672 O O . LEU A 1 81 ? -5.716 7.295 11.017 1.00 98.56 81 LEU A O 1
ATOM 676 N N . GLY A 1 82 ? -5.995 5.103 11.400 1.00 97.88 82 GLY A N 1
ATOM 677 C CA . GLY A 1 82 ? -5.984 5.195 12.852 1.00 97.88 82 GLY A CA 1
ATOM 678 C C . GLY A 1 82 ? -4.575 5.285 13.433 1.00 97.88 82 GLY A C 1
ATOM 679 O O . GLY A 1 82 ? -3.578 5.358 12.724 1.00 97.88 82 GLY A O 1
ATOM 680 N N . THR A 1 83 ? -4.490 5.228 14.759 1.00 98.19 83 THR A N 1
ATOM 681 C CA . THR A 1 83 ? -3.222 5.284 15.489 1.00 98.19 83 THR A CA 1
ATOM 682 C C . THR A 1 83 ? -2.313 4.117 15.111 1.00 98.19 83 THR A C 1
ATOM 684 O O . THR A 1 83 ? -2.732 2.954 15.151 1.00 98.19 83 THR A O 1
ATOM 687 N N . PHE A 1 84 ? -1.064 4.443 14.790 1.00 98.44 84 PHE A N 1
ATOM 688 C CA . PHE A 1 84 ? 0.004 3.484 14.553 1.00 98.44 84 PHE A CA 1
ATOM 689 C C . PHE A 1 84 ? 0.416 2.746 15.839 1.00 98.44 84 PHE A C 1
ATOM 691 O O . PHE A 1 84 ? 0.486 3.319 16.927 1.00 98.44 84 PHE A O 1
ATOM 698 N N . ARG A 1 85 ? 0.755 1.464 15.691 1.00 98.19 85 ARG A N 1
ATOM 699 C CA . ARG A 1 85 ? 1.494 0.646 16.660 1.00 98.19 85 ARG A CA 1
ATOM 700 C C . ARG A 1 85 ? 2.327 -0.398 15.917 1.00 98.19 85 ARG A C 1
ATOM 702 O O . ARG A 1 85 ? 1.903 -0.886 14.873 1.00 98.19 85 ARG A O 1
ATOM 709 N N . GLY A 1 86 ? 3.455 -0.817 16.479 1.00 97.75 86 GLY A N 1
ATOM 710 C CA . GLY A 1 86 ? 4.271 -1.897 15.917 1.00 97.75 86 GLY A CA 1
ATOM 711 C C . GLY A 1 86 ? 5.767 -1.608 15.973 1.00 97.75 86 GLY A C 1
ATOM 712 O O . GLY A 1 86 ? 6.185 -0.535 16.399 1.00 97.75 86 GLY A O 1
ATOM 713 N N . SER A 1 87 ? 6.571 -2.586 15.561 1.00 98.19 87 SER A N 1
ATOM 714 C CA . SER A 1 87 ? 8.037 -2.529 15.604 1.00 98.19 87 SER A CA 1
ATOM 715 C C . SER A 1 87 ? 8.681 -1.917 14.357 1.00 98.19 87 SER A C 1
ATOM 717 O O . SER A 1 87 ? 9.858 -1.581 14.398 1.00 98.19 87 SER A O 1
ATOM 719 N N . ALA A 1 88 ? 7.941 -1.760 13.255 1.00 97.56 88 ALA A N 1
ATOM 720 C CA . ALA A 1 88 ? 8.489 -1.276 11.982 1.00 97.56 88 ALA A CA 1
ATOM 721 C C . ALA A 1 88 ? 8.653 0.254 11.903 1.00 97.56 88 ALA A C 1
ATOM 723 O O . ALA A 1 88 ? 9.145 0.769 10.899 1.00 97.56 88 ALA A O 1
ATOM 724 N N . GLY A 1 89 ? 8.182 0.990 12.914 1.00 98.31 89 GLY A N 1
ATOM 725 C CA . GLY A 1 89 ? 7.938 2.430 12.810 1.00 98.31 89 GLY A CA 1
ATOM 726 C C . GLY A 1 89 ? 6.821 2.771 11.810 1.00 98.31 89 GLY A C 1
ATOM 727 O O . GLY A 1 89 ? 6.300 1.899 11.107 1.00 98.31 89 GLY A O 1
ATOM 728 N N . ASP A 1 90 ? 6.447 4.047 11.750 1.00 98.44 90 ASP A N 1
ATOM 729 C CA . ASP A 1 90 ? 5.363 4.522 10.892 1.00 98.44 90 ASP A CA 1
ATOM 730 C C . ASP A 1 90 ? 5.890 5.102 9.573 1.00 98.44 90 ASP A C 1
ATOM 732 O O . ASP A 1 90 ? 6.516 6.160 9.555 1.00 98.44 90 ASP A O 1
ATOM 736 N N . SER A 1 91 ? 5.609 4.412 8.466 1.00 98.56 91 SER A N 1
ATOM 737 C CA . SER A 1 91 ? 5.862 4.900 7.105 1.00 98.56 91 SER A CA 1
ATOM 738 C C . SER A 1 91 ? 4.605 4.906 6.226 1.00 98.56 91 SER A C 1
ATOM 740 O O . SER A 1 91 ? 4.718 5.008 5.005 1.00 98.56 91 SER A O 1
ATOM 742 N N . LEU A 1 92 ? 3.408 4.814 6.824 1.00 98.75 92 LEU A N 1
ATOM 743 C CA . LEU A 1 92 ? 2.136 4.889 6.090 1.00 98.75 92 LEU A CA 1
ATOM 744 C C . LEU A 1 92 ? 1.350 6.158 6.412 1.00 98.75 92 LEU A C 1
ATOM 746 O O . LEU A 1 92 ? 0.646 6.650 5.540 1.00 98.75 92 LEU A O 1
ATOM 750 N N . SER A 1 93 ? 1.496 6.746 7.603 1.00 98.62 93 SER A N 1
ATOM 751 C CA . SER A 1 93 ? 0.764 7.975 7.950 1.00 98.62 93 SER A CA 1
ATOM 752 C C . SER A 1 93 ? 1.087 9.164 7.046 1.00 98.62 93 SER A C 1
ATOM 754 O O . SER A 1 93 ? 0.230 10.016 6.838 1.00 98.62 93 SER A O 1
ATOM 756 N N . TYR A 1 94 ? 2.277 9.195 6.438 1.00 98.56 94 TYR A N 1
ATOM 757 C CA . TYR A 1 94 ? 2.624 10.178 5.401 1.00 98.56 94 TYR A CA 1
ATOM 758 C C . TYR A 1 94 ? 1.678 10.129 4.184 1.00 98.56 94 TYR A C 1
ATOM 760 O O . TYR A 1 94 ? 1.446 11.147 3.539 1.00 98.56 94 TYR A O 1
ATOM 768 N N . HIS A 1 95 ? 1.099 8.959 3.912 1.00 98.69 95 HIS A N 1
ATOM 769 C CA . HIS A 1 95 ? 0.196 8.689 2.796 1.00 98.69 95 HIS A CA 1
ATOM 770 C C . HIS A 1 95 ? -1.287 8.891 3.152 1.00 98.69 95 HIS A C 1
ATOM 772 O O . HIS A 1 95 ? -2.167 8.699 2.313 1.00 98.69 95 HIS A O 1
ATOM 778 N N . ALA A 1 96 ? -1.607 9.244 4.401 1.00 98.62 96 ALA A N 1
ATOM 779 C CA . ALA A 1 96 ? -2.990 9.442 4.818 1.00 98.62 96 ALA A CA 1
ATOM 780 C C . ALA A 1 96 ? -3.651 10.581 4.016 1.00 98.62 96 ALA A C 1
ATOM 782 O O . ALA A 1 96 ? -3.073 11.652 3.841 1.00 98.62 96 ALA A O 1
ATOM 783 N N . GLY A 1 97 ? -4.874 10.348 3.531 1.00 98.56 97 GLY A N 1
ATOM 784 C CA . GLY A 1 97 ? -5.624 11.293 2.697 1.00 98.56 97 GLY A CA 1
ATOM 785 C C . GLY A 1 97 ? -5.253 11.291 1.212 1.00 98.56 97 GLY A C 1
ATOM 786 O O . GLY A 1 97 ? -6.015 11.840 0.417 1.00 98.56 97 GLY A O 1
ATOM 787 N N . GLN A 1 98 ? -4.145 10.652 0.833 1.00 98.81 98 GLN A N 1
ATOM 788 C CA . GLN A 1 98 ? -3.650 10.641 -0.542 1.00 98.81 98 GLN A CA 1
ATOM 789 C C . GLN A 1 98 ? -4.443 9.686 -1.418 1.00 98.81 98 GLN A C 1
ATOM 791 O O . GLN A 1 98 ? -4.918 8.654 -0.935 1.00 98.81 98 GLN A O 1
ATOM 796 N N . LYS A 1 99 ? -4.593 10.049 -2.695 1.00 98.88 99 LYS A N 1
ATOM 797 C CA . LYS A 1 99 ? -5.221 9.223 -3.733 1.00 98.88 99 LYS A CA 1
ATOM 798 C C . LYS A 1 99 ? -4.259 8.131 -4.187 1.00 98.88 99 LYS A C 1
ATOM 800 O O . LYS A 1 99 ? -3.054 8.249 -4.014 1.00 98.88 99 LYS A O 1
ATOM 805 N N . PHE A 1 100 ? -4.802 7.055 -4.737 1.00 98.88 100 PHE A N 1
ATOM 806 C CA . PHE A 1 100 ? -3.995 5.993 -5.322 1.00 98.88 100 PHE A CA 1
ATOM 807 C C . PHE A 1 100 ? -3.506 6.421 -6.710 1.00 98.88 100 PHE A C 1
ATOM 809 O O . PHE A 1 100 ? -4.305 6.933 -7.492 1.00 98.88 100 PHE A O 1
ATOM 816 N N . SER A 1 101 ? -2.238 6.176 -7.028 1.00 98.81 101 SER A N 1
ATOM 817 C CA . SER A 1 101 ? -1.668 6.403 -8.363 1.00 98.81 101 SER A CA 1
ATOM 818 C C . SER A 1 101 ? -1.102 5.102 -8.924 1.00 98.81 101 SER A C 1
ATOM 820 O O . SER A 1 101 ? -0.553 4.282 -8.183 1.00 98.81 101 SER A O 1
ATOM 822 N N . THR A 1 102 ? -1.234 4.920 -10.235 1.00 98.75 102 THR A N 1
ATOM 823 C CA . THR A 1 102 ? -0.707 3.786 -11.014 1.00 98.75 102 THR A CA 1
ATOM 824 C C . THR A 1 102 ? 0.129 4.293 -12.182 1.00 98.75 102 THR A C 1
ATOM 826 O O . THR A 1 102 ? 0.167 5.490 -12.451 1.00 98.75 102 THR A O 1
ATOM 829 N N . LEU A 1 103 ? 0.764 3.369 -12.912 1.00 96.94 103 LEU A N 1
ATOM 830 C CA . LEU A 1 103 ? 1.550 3.654 -14.121 1.00 96.94 103 LEU A CA 1
ATOM 831 C C . LEU A 1 103 ? 0.849 4.603 -15.114 1.00 96.94 103 LEU A C 1
ATOM 833 O O . LEU A 1 103 ? 1.497 5.406 -15.774 1.00 96.94 103 LEU A O 1
ATOM 837 N N . ASP A 1 104 ? -0.464 4.453 -15.264 1.00 98.38 104 ASP A N 1
ATOM 838 C CA . ASP A 1 104 ? -1.310 5.121 -16.254 1.00 98.38 104 ASP A CA 1
ATOM 839 C C . ASP A 1 104 ? -2.287 6.140 -15.645 1.00 98.38 104 ASP A C 1
ATOM 841 O O . ASP A 1 104 ? -3.057 6.761 -16.379 1.00 98.38 104 ASP A O 1
ATOM 845 N N . MET A 1 105 ? -2.283 6.308 -14.319 1.00 98.25 105 MET A N 1
ATOM 846 C CA . MET A 1 105 ? -3.147 7.262 -13.632 1.00 98.25 105 MET A CA 1
ATOM 847 C C . MET A 1 105 ? -2.387 7.965 -12.514 1.00 98.25 105 MET A C 1
ATOM 849 O O . MET A 1 105 ? -2.218 7.432 -11.416 1.00 98.25 105 MET A O 1
ATOM 853 N N . ASP A 1 106 ? -1.967 9.188 -12.814 1.00 98.44 106 ASP A N 1
ATOM 854 C CA . ASP A 1 106 ? -1.243 10.048 -11.893 1.00 98.44 106 ASP A CA 1
ATOM 855 C C . ASP A 1 106 ? -2.209 10.882 -11.041 1.00 98.44 106 ASP A C 1
ATOM 857 O O . ASP A 1 106 ? -2.901 11.776 -11.535 1.00 98.44 106 ASP A O 1
ATOM 861 N N . ASN A 1 107 ? -2.293 10.541 -9.757 1.00 98.31 107 ASN A N 1
ATOM 862 C CA . ASN A 1 107 ? -3.104 11.234 -8.762 1.00 98.31 107 ASN A CA 1
ATOM 863 C C . ASN A 1 107 ? -2.264 11.773 -7.591 1.00 98.31 107 ASN A C 1
ATOM 865 O O . ASN A 1 107 ? -2.849 12.128 -6.560 1.00 98.31 107 ASN A O 1
ATOM 869 N N . ASP A 1 108 ? -0.935 11.783 -7.717 1.00 98.25 108 ASP A N 1
ATOM 870 C CA . ASP A 1 108 ? -0.050 12.229 -6.646 1.00 98.25 108 ASP A CA 1
ATOM 871 C C . ASP A 1 108 ? 0.113 13.764 -6.630 1.00 98.25 108 ASP A C 1
ATOM 873 O O . ASP A 1 108 ? -0.543 14.497 -7.382 1.00 98.25 108 ASP A O 1
ATOM 877 N N . GLU A 1 109 ? 0.852 14.288 -5.649 1.00 97.81 109 GLU A N 1
ATOM 878 C CA . GLU A 1 109 ? 0.988 15.736 -5.453 1.00 97.81 109 GLU A CA 1
ATOM 879 C C . GLU A 1 109 ? 2.176 16.326 -6.231 1.00 97.81 109 GLU A C 1
ATOM 881 O O . GLU A 1 109 ? 2.223 17.552 -6.395 1.00 97.81 109 GLU A O 1
ATOM 886 N N . TRP A 1 110 ? 3.077 15.484 -6.752 1.00 97.56 110 TRP A N 1
ATOM 887 C CA . TRP A 1 110 ? 4.266 15.908 -7.484 1.00 97.56 110 TRP A CA 1
ATOM 888 C C . TRP A 1 110 ? 3.874 16.500 -8.848 1.00 97.56 110 TRP A C 1
ATOM 890 O O . TRP A 1 110 ? 3.010 15.980 -9.547 1.00 97.56 110 TRP A O 1
ATOM 900 N N . LYS A 1 111 ? 4.430 17.662 -9.217 1.00 94.69 111 LYS A N 1
ATOM 901 C CA . LYS A 1 111 ? 3.998 18.400 -10.423 1.00 94.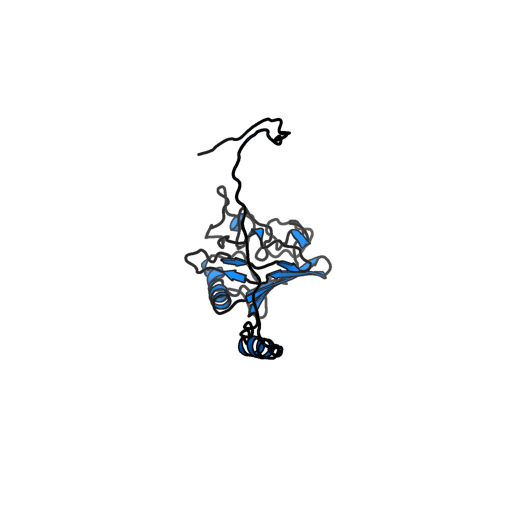69 111 LYS A CA 1
ATOM 902 C C . LYS A 1 111 ? 4.865 18.131 -11.638 1.00 94.69 111 LYS A C 1
ATOM 904 O O . LYS A 1 111 ? 4.417 18.325 -12.766 1.00 94.69 111 LYS A O 1
ATOM 909 N N . GLU A 1 112 ? 6.099 17.717 -11.408 1.00 94.69 112 GLU A N 1
ATOM 910 C CA . GLU A 1 112 ? 7.124 17.585 -12.434 1.00 94.69 112 GLU A CA 1
ATOM 911 C C . GLU A 1 112 ? 7.240 16.158 -12.985 1.00 94.69 112 GLU A C 1
ATOM 913 O O . GLU A 1 112 ? 7.966 15.937 -13.955 1.00 94.69 112 GLU A O 1
ATOM 918 N N . GLY A 1 113 ? 6.528 15.193 -12.402 1.00 95.25 113 GLY A N 1
ATOM 919 C CA . GLY A 1 113 ? 6.588 13.791 -12.793 1.00 95.25 113 GLY A CA 1
ATOM 920 C C . GLY A 1 113 ? 5.507 12.959 -12.117 1.00 95.25 113 GLY A C 1
ATOM 921 O O . GLY A 1 113 ? 4.624 13.506 -11.474 1.00 95.25 113 GLY A O 1
ATOM 922 N N . SER A 1 114 ? 5.609 11.638 -12.271 1.00 97.38 114 SER A N 1
ATOM 923 C CA . SER A 1 114 ? 4.690 10.675 -11.663 1.00 97.38 114 SER A CA 1
ATOM 924 C C . SER A 1 114 ? 5.450 9.760 -10.714 1.00 97.38 114 SER A C 1
ATOM 926 O O . SER A 1 114 ? 6.381 9.056 -11.128 1.00 97.38 114 SER A O 1
ATOM 928 N N . CYS A 1 115 ? 5.028 9.712 -9.452 1.00 97.62 115 CYS A N 1
ATOM 929 C CA . CYS A 1 115 ? 5.669 8.872 -8.447 1.00 97.62 115 CYS A CA 1
ATOM 930 C C . CYS A 1 115 ? 5.530 7.382 -8.770 1.00 97.62 115 CYS A C 1
ATOM 932 O O . CYS A 1 115 ? 6.453 6.611 -8.522 1.00 97.62 115 CYS A O 1
ATOM 934 N N . ALA A 1 116 ? 4.412 6.968 -9.371 1.00 97.50 116 ALA A N 1
ATOM 935 C CA . ALA A 1 116 ? 4.206 5.578 -9.777 1.00 97.50 116 ALA A CA 1
ATOM 936 C C . ALA A 1 116 ? 5.220 5.124 -10.844 1.00 97.50 116 ALA A C 1
ATOM 938 O O . ALA A 1 116 ? 5.705 3.990 -10.794 1.00 97.50 116 ALA A O 1
ATOM 939 N N . ILE A 1 117 ? 5.576 6.019 -11.774 1.00 95.94 117 ILE A N 1
ATOM 940 C CA . ILE A 1 117 ? 6.606 5.772 -12.792 1.00 95.94 117 ILE A CA 1
ATOM 941 C C . ILE A 1 117 ? 7.996 5.756 -12.147 1.00 95.94 117 ILE A C 1
ATOM 943 O O . ILE A 1 117 ? 8.750 4.803 -12.350 1.00 95.94 117 ILE A O 1
ATOM 947 N N . GLU A 1 118 ? 8.321 6.773 -11.346 1.00 95.19 118 GLU A N 1
ATOM 948 C CA . GLU A 1 118 ? 9.653 6.931 -10.749 1.00 95.19 118 GLU A CA 1
ATOM 949 C C . GLU A 1 118 ? 9.976 5.813 -9.748 1.00 95.19 118 GLU A C 1
ATOM 951 O O . GLU A 1 118 ? 11.071 5.253 -9.775 1.00 95.19 118 GLU A O 1
ATOM 956 N N . HIS A 1 119 ? 9.001 5.412 -8.926 1.00 93.81 119 HIS A N 1
ATOM 957 C CA . HIS A 1 119 ? 9.144 4.386 -7.887 1.00 93.81 119 HIS A CA 1
ATOM 958 C C . HIS A 1 119 ? 8.670 2.989 -8.322 1.00 93.81 119 HIS A C 1
ATOM 960 O O . HIS A 1 119 ? 8.649 2.061 -7.509 1.00 93.81 119 HIS A O 1
ATOM 966 N N . GLY A 1 120 ? 8.322 2.807 -9.602 1.00 93.25 120 GLY A N 1
ATOM 967 C CA . GLY A 1 120 ? 8.074 1.500 -10.220 1.00 93.25 120 GLY A CA 1
ATOM 968 C C . GLY A 1 120 ? 7.028 0.648 -9.496 1.00 93.25 120 GLY A C 1
ATOM 969 O O . GLY A 1 120 ? 7.246 -0.545 -9.268 1.00 93.25 120 GLY A O 1
ATOM 970 N N . GLY A 1 121 ? 5.906 1.258 -9.120 1.00 95.44 121 GLY A N 1
ATOM 971 C CA . GLY A 1 121 ? 4.845 0.608 -8.359 1.00 95.44 121 GLY A CA 1
ATOM 972 C C . GLY A 1 121 ? 3.515 1.347 -8.456 1.00 95.44 121 GLY A C 1
ATOM 973 O O . GLY A 1 121 ? 3.304 2.187 -9.327 1.00 95.44 121 GLY A O 1
ATOM 974 N N . ALA A 1 122 ? 2.598 1.017 -7.550 1.00 98.50 122 ALA A N 1
ATOM 975 C CA . ALA A 1 122 ? 1.359 1.761 -7.381 1.00 98.50 122 ALA A CA 1
ATOM 976 C C . ALA A 1 122 ? 0.997 1.871 -5.908 1.00 98.50 122 ALA A C 1
ATOM 978 O O . ALA A 1 122 ? 1.002 0.875 -5.170 1.00 98.50 122 ALA A O 1
ATOM 979 N N . TRP A 1 123 ? 0.680 3.082 -5.477 1.00 98.69 123 TRP A N 1
ATOM 980 C CA . TRP A 1 123 ? 0.515 3.387 -4.068 1.00 98.69 123 TRP A CA 1
ATOM 981 C C . TRP A 1 123 ? -0.292 4.661 -3.862 1.00 98.69 123 TRP A C 1
ATOM 983 O O . TRP A 1 123 ? -0.611 5.379 -4.806 1.00 98.69 123 TRP A O 1
ATOM 993 N N . TRP A 1 124 ? -0.593 4.962 -2.602 1.00 98.81 124 TRP A N 1
ATOM 994 C CA . TRP A 1 124 ? -1.132 6.258 -2.196 1.00 98.81 124 TRP A CA 1
ATOM 995 C C . TRP A 1 124 ? -0.020 7.311 -2.132 1.00 98.81 124 TRP A C 1
ATOM 997 O O . TRP A 1 124 ? 0.304 7.807 -1.054 1.00 98.81 124 TRP A O 1
ATOM 1007 N N . TYR A 1 125 ? 0.655 7.562 -3.254 1.00 98.56 125 TYR A N 1
ATOM 1008 C CA . TYR A 1 125 ? 1.802 8.469 -3.325 1.00 98.56 125 TYR A CA 1
ATOM 1009 C C . TYR A 1 125 ? 1.415 9.917 -2.979 1.00 98.56 125 TYR A C 1
ATOM 1011 O O . TYR A 1 125 ? 0.279 10.338 -3.179 1.00 98.56 125 TYR A O 1
ATOM 1019 N N . LYS A 1 126 ? 2.382 10.660 -2.431 1.00 97.81 126 LYS A N 1
ATOM 1020 C CA . LYS A 1 126 ? 2.312 12.102 -2.175 1.00 97.81 126 LYS A CA 1
ATOM 1021 C C . LYS A 1 126 ? 3.391 12.828 -2.984 1.00 97.81 126 LYS A C 1
ATOM 1023 O O . LYS A 1 126 ? 3.116 13.236 -4.098 1.00 97.81 126 LYS A O 1
ATOM 1028 N N . GLU A 1 127 ? 4.605 12.949 -2.437 1.00 95.56 127 GLU A N 1
ATOM 1029 C CA . GLU A 1 127 ? 5.774 13.543 -3.107 1.00 95.56 127 GLU A CA 1
ATOM 1030 C C . GLU A 1 127 ? 7.100 12.951 -2.554 1.00 95.56 127 GLU A C 1
ATOM 1032 O O . GLU A 1 127 ? 7.816 13.562 -1.763 1.00 95.56 127 GLU A O 1
ATOM 1037 N N . CYS A 1 128 ? 7.457 11.699 -2.832 1.00 95.06 128 CYS A N 1
ATOM 1038 C CA . CYS A 1 128 ? 6.604 10.645 -3.373 1.00 95.06 128 CYS A CA 1
ATOM 1039 C C . CYS A 1 128 ? 6.102 9.719 -2.265 1.00 95.06 128 CYS A C 1
ATOM 1041 O O . CYS A 1 128 ? 4.899 9.479 -2.148 1.00 95.06 128 CYS A O 1
ATOM 1043 N N . ASP A 1 129 ? 6.980 9.234 -1.389 1.00 96.38 129 ASP A N 1
ATOM 1044 C CA . ASP A 1 129 ? 6.580 8.239 -0.402 1.00 96.38 129 ASP A CA 1
ATOM 1045 C C . ASP A 1 129 ? 7.485 8.132 0.830 1.00 96.38 129 ASP A C 1
ATOM 1047 O O . ASP A 1 129 ? 8.572 8.705 0.933 1.00 96.38 129 ASP A O 1
ATOM 1051 N N . LYS A 1 130 ? 6.978 7.372 1.806 1.00 97.62 130 LYS A N 1
ATOM 1052 C CA . LYS A 1 130 ? 7.762 6.776 2.893 1.00 97.62 130 LYS A CA 1
ATOM 1053 C C . LYS A 1 130 ? 7.731 5.244 2.868 1.00 97.62 130 LYS A C 1
ATOM 1055 O O . LYS A 1 130 ? 8.510 4.597 3.573 1.00 97.62 130 LYS A O 1
ATOM 1060 N N . SER A 1 131 ? 6.841 4.652 2.080 1.00 98.00 131 SER A N 1
ATOM 1061 C CA . SER A 1 131 ? 6.726 3.212 1.876 1.00 98.00 131 SER A CA 1
ATOM 1062 C C . SER A 1 131 ? 6.320 2.909 0.437 1.00 98.00 131 SER A C 1
ATOM 1064 O O . SER A 1 131 ? 5.522 3.638 -0.144 1.00 98.00 131 SER A O 1
ATOM 1066 N N . ASN A 1 132 ? 6.834 1.804 -0.106 1.00 97.69 132 ASN A N 1
ATOM 1067 C CA . ASN A 1 132 ? 6.534 1.353 -1.465 1.00 97.69 132 ASN A CA 1
ATOM 1068 C C . ASN A 1 132 ? 6.327 -0.170 -1.500 1.00 97.69 132 ASN A C 1
ATOM 1070 O O . ASN A 1 132 ? 7.114 -0.919 -2.069 1.00 97.69 132 ASN A O 1
ATOM 1074 N N . LEU A 1 133 ? 5.279 -0.678 -0.841 1.00 98.12 133 LEU A N 1
ATOM 1075 C CA . LEU A 1 133 ? 5.080 -2.134 -0.694 1.00 98.12 133 LEU A CA 1
ATOM 1076 C C . LEU A 1 133 ? 4.720 -2.852 -2.011 1.00 98.12 133 LEU A C 1
ATOM 1078 O O . LEU A 1 133 ? 4.823 -4.077 -2.118 1.00 98.12 133 LEU A O 1
ATOM 1082 N N . ASN A 1 134 ? 4.303 -2.082 -3.013 1.00 98.38 134 ASN A N 1
ATOM 1083 C CA . ASN A 1 134 ? 3.960 -2.544 -4.353 1.00 98.38 134 ASN A CA 1
ATOM 1084 C C . ASN A 1 134 ? 5.067 -2.263 -5.380 1.00 98.38 134 ASN A C 1
ATOM 1086 O O . ASN A 1 134 ? 4.836 -2.428 -6.574 1.00 98.38 134 ASN A O 1
ATOM 1090 N N . GLY A 1 135 ? 6.259 -1.879 -4.921 1.00 95.94 135 GLY A N 1
ATOM 1091 C CA . GLY A 1 135 ? 7.423 -1.724 -5.780 1.00 95.94 135 GLY A CA 1
ATOM 1092 C C . GLY A 1 135 ? 7.886 -3.038 -6.413 1.00 95.94 135 GLY A C 1
ATOM 1093 O O . GLY A 1 135 ? 7.366 -4.141 -6.151 1.00 95.94 135 GLY A O 1
ATOM 1094 N N . LYS A 1 136 ? 8.920 -2.907 -7.238 1.00 94.06 136 LYS A N 1
ATOM 1095 C CA . LYS A 1 136 ? 9.623 -3.998 -7.897 1.00 94.06 136 LYS A CA 1
ATOM 1096 C C . LYS A 1 136 ? 10.233 -4.946 -6.866 1.00 94.06 136 LYS A C 1
ATOM 1098 O O . LYS A 1 136 ? 10.922 -4.534 -5.932 1.00 94.06 136 LYS A O 1
ATOM 1103 N N . TYR A 1 137 ? 10.011 -6.240 -7.059 1.00 93.69 137 TYR A N 1
ATOM 1104 C CA . TYR A 1 137 ? 10.682 -7.255 -6.258 1.00 93.69 137 TYR A CA 1
ATOM 1105 C C . TYR A 1 137 ? 12.152 -7.358 -6.678 1.00 93.69 137 TYR A C 1
ATOM 1107 O O . TYR A 1 137 ? 12.452 -7.468 -7.867 1.00 93.69 137 TYR A O 1
ATOM 1115 N N . VAL A 1 138 ? 13.061 -7.325 -5.705 1.00 89.06 138 VAL A N 1
ATOM 1116 C CA . VAL A 1 138 ? 14.509 -7.406 -5.923 1.00 89.06 138 VAL A CA 1
ATOM 1117 C C . VAL A 1 138 ? 15.061 -8.535 -5.060 1.00 89.06 138 VAL A C 1
ATOM 1119 O O . VAL A 1 138 ? 14.898 -8.527 -3.843 1.00 89.06 138 VAL A O 1
ATOM 1122 N N . SER A 1 139 ? 15.695 -9.527 -5.691 1.00 77.19 139 SER A N 1
ATOM 1123 C CA . SER A 1 139 ? 16.180 -10.738 -5.015 1.00 77.19 139 SER A CA 1
ATOM 1124 C C . SER A 1 139 ? 17.579 -10.603 -4.406 1.00 77.19 139 SER A C 1
ATOM 1126 O O . SER A 1 139 ? 17.965 -11.443 -3.594 1.00 77.19 139 SER A O 1
ATOM 1128 N N . SER A 1 140 ? 18.352 -9.582 -4.786 1.00 71.12 140 SER A N 1
ATOM 1129 C CA . SER A 1 140 ? 19.723 -9.355 -4.312 1.00 71.12 140 SER A CA 1
ATOM 1130 C C . SER A 1 140 ? 19.858 -8.016 -3.597 1.00 71.12 140 SER A C 1
ATOM 1132 O O . SER A 1 140 ? 19.541 -6.972 -4.157 1.00 71.12 140 SER A O 1
ATOM 1134 N N . ALA A 1 141 ? 20.403 -8.041 -2.379 1.00 62.12 141 ALA A N 1
ATOM 1135 C CA . ALA A 1 141 ? 20.636 -6.840 -1.571 1.00 62.12 141 ALA A CA 1
ATOM 1136 C C . ALA A 1 141 ? 21.611 -5.831 -2.212 1.00 62.12 141 ALA A C 1
ATOM 1138 O O . ALA A 1 141 ? 21.596 -4.664 -1.835 1.00 62.12 141 ALA A O 1
ATOM 1139 N N . ASP A 1 142 ? 22.430 -6.270 -3.172 1.00 63.06 142 ASP A N 1
ATOM 1140 C CA . ASP A 1 142 ? 23.392 -5.417 -3.883 1.00 63.06 142 ASP A CA 1
ATOM 1141 C C . ASP A 1 142 ? 22.723 -4.521 -4.942 1.00 63.06 142 ASP A C 1
ATOM 1143 O O . ASP A 1 142 ? 23.308 -3.540 -5.402 1.00 63.06 142 ASP A O 1
ATOM 1147 N N . GLU A 1 143 ? 21.472 -4.814 -5.303 1.00 63.28 143 GLU A N 1
ATOM 1148 C CA . GLU A 1 143 ? 20.666 -3.980 -6.189 1.00 63.28 143 GLU A CA 1
ATOM 1149 C C . GLU A 1 143 ? 19.906 -2.937 -5.357 1.00 63.28 143 GLU A C 1
ATOM 1151 O O . GLU A 1 143 ? 18.713 -3.071 -5.076 1.00 63.28 143 GLU A O 1
ATOM 1156 N N . SER A 1 144 ? 20.604 -1.871 -4.952 1.00 63.12 144 SER A N 1
ATOM 1157 C CA . SER A 1 144 ? 19.939 -0.665 -4.448 1.00 63.12 144 SER A CA 1
ATOM 1158 C C . SER A 1 144 ? 19.078 -0.088 -5.568 1.00 63.12 144 SER A C 1
ATOM 1160 O O . SER A 1 144 ? 19.586 0.542 -6.494 1.00 63.12 144 SER A O 1
ATOM 1162 N N . ASN A 1 145 ? 17.771 -0.311 -5.482 1.00 75.88 145 ASN A N 1
ATOM 1163 C CA . ASN A 1 145 ? 16.805 0.165 -6.456 1.00 75.88 145 ASN A CA 1
ATOM 1164 C C . ASN A 1 145 ? 15.758 1.025 -5.742 1.00 75.88 145 ASN A C 1
ATOM 1166 O O . ASN A 1 145 ? 15.046 0.533 -4.861 1.00 75.88 145 ASN A O 1
ATOM 1170 N N . SER A 1 146 ? 15.655 2.298 -6.136 1.00 83.44 146 SER A N 1
ATOM 1171 C CA . SER A 1 146 ? 14.648 3.247 -5.635 1.00 83.44 146 SER A CA 1
ATOM 1172 C C . SER A 1 146 ? 13.213 2.779 -5.891 1.00 83.44 146 SER A C 1
ATOM 1174 O O . SER A 1 146 ? 12.290 3.236 -5.226 1.00 83.44 146 SER A O 1
ATOM 1176 N N . GLN A 1 147 ? 13.030 1.826 -6.806 1.00 91.81 147 GLN A N 1
ATOM 1177 C CA . GLN A 1 147 ? 11.747 1.214 -7.136 1.00 91.81 147 GLN A CA 1
ATOM 1178 C C . GLN A 1 147 ? 11.445 -0.054 -6.333 1.00 91.81 147 GLN A C 1
ATOM 1180 O O . GLN A 1 147 ? 10.439 -0.712 -6.583 1.00 91.81 147 GLN A O 1
ATOM 1185 N N . SER A 1 148 ? 12.331 -0.463 -5.421 1.00 94.00 148 SER A N 1
ATOM 1186 C CA . SER A 1 148 ? 12.170 -1.714 -4.679 1.00 94.00 148 SER A CA 1
ATOM 1187 C C . SER A 1 148 ? 11.040 -1.661 -3.644 1.00 94.00 148 SER A C 1
ATOM 1189 O O . SER A 1 148 ? 10.441 -0.619 -3.377 1.00 94.00 148 SER A O 1
ATOM 1191 N N . ILE A 1 149 ? 10.743 -2.810 -3.037 1.00 95.56 149 ILE A N 1
ATOM 1192 C CA . ILE A 1 149 ? 9.820 -2.900 -1.907 1.00 95.56 149 ILE A CA 1
ATOM 1193 C C . ILE A 1 149 ? 10.516 -2.368 -0.650 1.00 95.56 149 ILE A C 1
ATOM 1195 O O . ILE A 1 149 ? 11.446 -3.006 -0.167 1.00 95.56 149 ILE A O 1
ATOM 1199 N N . TYR A 1 150 ? 10.060 -1.261 -0.061 1.00 95.56 150 TYR A N 1
ATOM 1200 C CA . TYR A 1 150 ? 10.668 -0.733 1.172 1.00 95.56 150 TYR A CA 1
ATOM 1201 C C . TYR A 1 150 ? 9.681 -0.104 2.157 1.00 95.56 150 TYR A C 1
ATOM 1203 O O . TYR A 1 150 ? 8.532 0.222 1.845 1.00 95.56 150 TYR A O 1
ATOM 1211 N N . TRP A 1 151 ? 10.188 0.081 3.378 1.00 97.56 151 TRP A N 1
ATOM 1212 C CA . TRP A 1 151 ? 9.540 0.773 4.487 1.00 97.56 151 TRP A CA 1
ATOM 1213 C C . TRP A 1 151 ? 10.595 1.585 5.247 1.00 97.56 151 TRP A C 1
ATOM 1215 O O . TRP A 1 151 ? 11.428 1.017 5.967 1.00 97.56 151 TRP A O 1
ATOM 1225 N N . ILE A 1 152 ? 10.591 2.911 5.067 1.00 96.38 152 ILE A N 1
ATOM 1226 C CA . ILE A 1 152 ? 11.719 3.769 5.467 1.00 96.38 152 ILE A CA 1
ATOM 1227 C C . ILE A 1 152 ? 12.023 3.665 6.962 1.00 96.38 152 ILE A C 1
ATOM 1229 O O . ILE A 1 152 ? 13.182 3.525 7.340 1.00 96.38 152 ILE A O 1
ATOM 1233 N N . SER A 1 153 ? 11.009 3.672 7.824 1.00 97.12 153 SER A N 1
ATOM 1234 C CA . SER A 1 153 ? 11.215 3.628 9.276 1.00 97.12 153 SER A CA 1
ATOM 1235 C C . SER A 1 153 ? 11.735 2.283 9.803 1.00 97.12 153 SER A C 1
ATOM 1237 O O . SER A 1 153 ? 12.109 2.207 10.970 1.00 97.12 153 SER A O 1
ATOM 1239 N N . PHE A 1 154 ? 11.766 1.231 8.975 1.00 95.62 154 PHE A N 1
ATOM 1240 C CA . PHE A 1 154 ? 12.271 -0.087 9.368 1.00 95.62 154 PHE A CA 1
ATOM 1241 C C . PHE A 1 154 ? 13.700 -0.335 8.872 1.00 95.62 154 PHE A C 1
ATOM 1243 O O . PHE A 1 154 ? 14.560 -0.750 9.653 1.00 95.62 154 PHE A O 1
ATOM 1250 N N . LYS A 1 155 ? 13.959 -0.106 7.579 1.00 90.69 155 LYS A N 1
ATOM 1251 C CA . LYS A 1 155 ? 15.264 -0.391 6.952 1.00 90.69 155 LYS A CA 1
ATOM 1252 C C . LYS A 1 155 ? 15.856 0.768 6.155 1.00 90.69 155 LYS A C 1
ATOM 1254 O O . LYS A 1 155 ? 16.998 0.674 5.717 1.00 90.69 155 LYS A O 1
ATOM 1259 N N . GLY A 1 156 ? 15.131 1.874 6.027 1.00 87.75 156 GLY A N 1
ATOM 1260 C CA . GLY A 1 156 ? 15.485 2.962 5.123 1.00 87.75 156 GLY A CA 1
ATOM 1261 C C . GLY A 1 156 ? 15.078 2.674 3.671 1.00 87.75 156 GLY A C 1
ATOM 1262 O O . GLY A 1 156 ? 14.580 1.591 3.368 1.00 87.75 156 GLY A O 1
ATOM 1263 N N . PRO A 1 157 ? 15.262 3.655 2.775 1.00 82.25 157 PRO A N 1
ATOM 1264 C CA . PRO A 1 157 ? 14.828 3.560 1.378 1.00 82.25 157 PRO A CA 1
ATOM 1265 C C . PRO A 1 157 ? 15.709 2.643 0.512 1.00 82.25 157 PRO A C 1
ATOM 1267 O O . PRO A 1 157 ? 15.244 2.121 -0.491 1.00 82.25 157 PRO A O 1
ATOM 1270 N N . ASN A 1 158 ? 16.965 2.406 0.906 1.00 82.94 158 ASN A N 1
ATOM 1271 C CA . ASN A 1 158 ? 17.945 1.662 0.096 1.00 82.94 158 ASN A CA 1
ATOM 1272 C C . ASN A 1 158 ? 18.068 0.183 0.495 1.00 82.94 158 ASN A C 1
ATOM 1274 O O . ASN A 1 158 ? 19.038 -0.480 0.138 1.00 82.94 158 ASN A O 1
ATOM 1278 N N . ALA A 1 159 ? 17.134 -0.321 1.299 1.00 88.38 159 ALA A N 1
ATOM 1279 C CA . ALA A 1 159 ? 17.190 -1.666 1.850 1.00 88.38 159 ALA A CA 1
ATOM 1280 C C . ALA A 1 159 ? 15.889 -2.415 1.520 1.00 88.38 159 ALA A C 1
ATOM 1282 O O . ALA A 1 159 ? 14.887 -2.232 2.223 1.00 88.38 159 ALA A O 1
ATOM 1283 N N . PRO A 1 160 ? 15.892 -3.246 0.461 1.00 90.6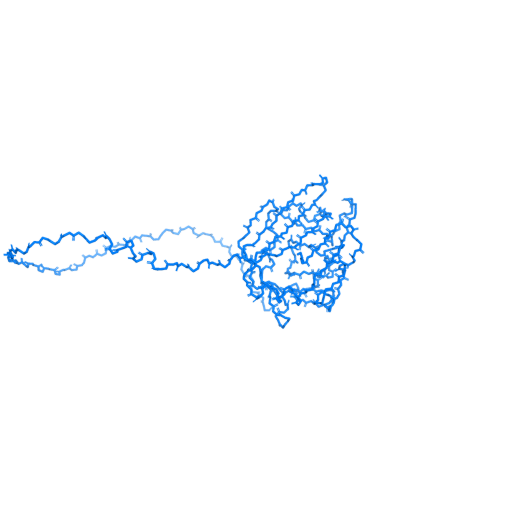9 160 PRO A N 1
ATOM 1284 C CA . PRO A 1 160 ? 14.690 -3.915 -0.005 1.00 90.69 160 PRO A CA 1
ATOM 1285 C C . PRO A 1 160 ? 14.162 -4.925 1.020 1.00 90.69 160 PRO A C 1
ATOM 1287 O O . PRO A 1 160 ? 14.909 -5.609 1.730 1.00 90.69 160 PRO A O 1
ATOM 1290 N N . LEU A 1 161 ? 12.839 -5.024 1.079 1.00 93.88 161 LEU A N 1
ATOM 1291 C CA . LEU A 1 161 ? 12.095 -6.026 1.826 1.00 93.88 161 LEU A CA 1
ATOM 1292 C C . LEU A 1 161 ? 11.823 -7.235 0.931 1.00 93.88 161 LEU A C 1
ATOM 1294 O O . LEU A 1 161 ? 11.470 -7.094 -0.238 1.00 93.88 161 LEU A O 1
ATOM 1298 N N . TYR A 1 162 ? 11.931 -8.425 1.513 1.00 93.06 162 TYR A N 1
ATOM 1299 C CA . TYR A 1 162 ? 11.759 -9.694 0.806 1.00 93.06 162 TYR A CA 1
ATOM 1300 C C . TYR A 1 162 ? 10.345 -10.235 0.928 1.00 93.06 162 TYR A C 1
ATOM 1302 O O . TYR A 1 162 ? 9.862 -10.883 0.007 1.00 93.06 162 TYR A O 1
ATOM 1310 N N . LYS A 1 163 ? 9.673 -9.995 2.060 1.00 96.31 163 LYS A N 1
ATOM 1311 C CA . LYS A 1 163 ? 8.273 -10.391 2.233 1.00 96.31 163 LYS A CA 1
ATOM 1312 C C . LYS A 1 163 ? 7.459 -9.263 2.812 1.00 96.31 163 LYS A C 1
ATOM 1314 O O . LYS A 1 163 ? 7.897 -8.603 3.753 1.00 96.31 163 LYS A O 1
ATOM 1319 N N . THR A 1 164 ? 6.263 -9.064 2.274 1.00 98.12 164 THR A N 1
ATOM 1320 C CA . THR A 1 164 ? 5.294 -8.115 2.817 1.00 98.12 164 THR A CA 1
ATOM 1321 C C . THR A 1 164 ? 3.890 -8.693 2.731 1.00 98.12 164 THR A C 1
ATOM 1323 O O . THR A 1 164 ? 3.536 -9.370 1.766 1.00 98.12 164 THR A O 1
ATOM 1326 N N . ARG A 1 165 ? 3.089 -8.477 3.775 1.00 98.56 165 ARG A N 1
ATOM 1327 C CA . ARG A 1 165 ? 1.689 -8.908 3.830 1.00 98.56 165 ARG A CA 1
ATOM 1328 C C . ARG A 1 165 ? 0.840 -7.811 4.424 1.00 98.56 165 ARG A C 1
ATOM 1330 O O . ARG A 1 165 ? 0.984 -7.505 5.605 1.00 98.56 165 ARG A O 1
ATOM 1337 N N . MET A 1 166 ? -0.096 -7.281 3.645 1.00 98.88 166 MET A N 1
ATOM 1338 C CA . MET A 1 166 ? -1.121 -6.371 4.157 1.00 98.88 166 MET A CA 1
ATOM 1339 C C . MET A 1 166 ? -2.401 -7.139 4.465 1.00 98.88 166 MET A C 1
ATOM 1341 O O . MET A 1 166 ? -2.903 -7.934 3.663 1.00 98.88 166 MET A O 1
ATOM 1345 N N . MET A 1 167 ? -2.963 -6.914 5.645 1.00 98.81 167 MET A N 1
ATOM 1346 C CA . MET A 1 167 ? -4.105 -7.658 6.159 1.00 98.81 167 MET A CA 1
ATOM 1347 C C . MET A 1 167 ? -5.052 -6.725 6.890 1.00 98.81 167 MET A C 1
ATOM 1349 O O . MET A 1 167 ? -4.618 -5.887 7.668 1.00 98.81 167 MET A O 1
ATOM 1353 N N . ILE A 1 168 ? -6.351 -6.916 6.685 1.00 98.62 168 ILE A N 1
ATOM 1354 C CA . ILE A 1 168 ? -7.386 -6.193 7.419 1.00 98.62 168 ILE A CA 1
ATOM 1355 C C . ILE A 1 168 ? -8.204 -7.165 8.261 1.00 98.62 168 ILE A C 1
ATOM 1357 O O . ILE A 1 168 ? -8.430 -8.309 7.850 1.00 98.62 168 ILE A O 1
ATOM 1361 N N . ARG A 1 169 ? -8.656 -6.710 9.429 1.00 97.31 169 ARG A N 1
ATOM 1362 C CA . ARG A 1 169 ? -9.536 -7.473 10.323 1.00 97.31 169 ARG A CA 1
ATOM 1363 C C . ARG A 1 169 ? -10.643 -6.562 10.857 1.00 97.31 169 ARG A C 1
ATOM 1365 O O . ARG A 1 169 ? -10.320 -5.458 11.289 1.00 97.31 169 ARG A O 1
ATOM 1372 N N . PRO A 1 170 ? -11.920 -6.992 10.856 1.00 96.62 170 PRO A N 1
ATOM 1373 C CA . PRO A 1 170 ? -12.987 -6.185 11.430 1.00 96.62 170 PRO A CA 1
ATOM 1374 C C . PRO A 1 170 ? -12.751 -6.006 12.930 1.00 96.62 170 PRO A C 1
ATOM 1376 O O . PRO A 1 170 ? -12.409 -6.962 13.634 1.00 96.62 170 PRO A O 1
ATOM 1379 N N . LEU A 1 171 ? -12.957 -4.791 13.425 1.00 92.62 171 LEU A N 1
ATOM 1380 C CA . LEU A 1 171 ? -12.975 -4.532 14.854 1.00 92.62 171 LEU A CA 1
ATOM 1381 C C . LEU A 1 171 ? -14.191 -5.232 15.481 1.00 92.62 171 LEU A C 1
ATOM 1383 O O . LEU A 1 171 ? -15.247 -5.330 14.841 1.00 92.62 171 LEU A O 1
ATOM 1387 N N . PRO A 1 172 ? -14.077 -5.719 16.730 1.00 86.00 172 PRO A N 1
ATOM 1388 C CA . PRO A 1 172 ? -15.241 -6.176 17.471 1.00 86.00 172 PRO A CA 1
ATOM 1389 C C . PRO A 1 172 ? -16.288 -5.064 17.473 1.00 86.00 172 PRO A C 1
ATOM 1391 O O . PRO A 1 172 ? -15.939 -3.899 17.670 1.00 86.00 172 PRO A O 1
ATOM 1394 N N . ALA A 1 173 ? -17.564 -5.413 17.285 1.00 73.81 173 ALA A N 1
ATOM 1395 C CA . ALA A 1 173 ? -18.628 -4.468 17.587 1.00 73.81 173 ALA A CA 1
ATOM 1396 C C . ALA A 1 173 ? -18.388 -3.978 19.019 1.00 73.81 173 ALA A C 1
ATOM 1398 O O . ALA A 1 173 ? -18.241 -4.801 19.931 1.00 73.81 173 ALA A O 1
ATOM 1399 N N . SER A 1 174 ? -18.280 -2.662 19.213 1.00 61.75 174 SER A N 1
ATOM 1400 C CA . SER A 1 174 ? -18.309 -2.099 20.554 1.00 61.75 174 SER A CA 1
ATOM 1401 C C . SER A 1 174 ? -19.532 -2.703 21.234 1.00 61.75 174 SER A C 1
ATOM 1403 O O . SER A 1 174 ? -20.647 -2.599 20.719 1.00 61.75 174 SER A O 1
ATOM 1405 N N . ARG A 1 175 ? -19.326 -3.430 22.344 1.00 52.62 175 ARG A N 1
ATOM 1406 C CA . ARG A 1 175 ? -20.459 -3.851 23.171 1.00 52.62 175 ARG A CA 1
ATOM 1407 C C . ARG A 1 175 ? -21.262 -2.577 23.423 1.00 52.62 175 ARG A C 1
ATOM 1409 O O . ARG A 1 175 ? -20.643 -1.603 23.862 1.00 52.62 175 ARG A O 1
ATOM 1416 N N . PRO A 1 176 ? -22.574 -2.547 23.127 1.00 53.34 176 PRO A N 1
ATOM 1417 C CA . PRO A 1 176 ? -23.399 -1.432 23.547 1.00 53.34 176 PRO A CA 1
ATOM 1418 C C . PRO A 1 176 ? -23.092 -1.201 25.022 1.00 53.34 176 PRO A C 1
ATOM 1420 O O . PRO A 1 176 ? -23.116 -2.155 25.806 1.00 53.34 176 PRO A O 1
ATOM 1423 N N . LEU A 1 177 ? -22.696 0.021 25.382 1.00 50.47 177 LEU A N 1
ATOM 1424 C CA . LEU A 1 177 ? -22.596 0.383 26.785 1.00 50.47 177 LEU A CA 1
ATOM 1425 C C . LEU A 1 177 ? -23.979 0.108 27.371 1.00 50.47 177 LEU A C 1
ATOM 1427 O O . LEU A 1 177 ? -24.956 0.753 26.996 1.00 50.47 177 LEU A O 1
ATOM 1431 N N . ASP A 1 178 ? -24.074 -0.917 28.214 1.00 55.34 178 ASP A N 1
ATOM 1432 C CA . ASP A 1 178 ? -25.298 -1.263 28.918 1.00 55.34 178 ASP A CA 1
ATOM 1433 C C . ASP A 1 178 ? -25.542 -0.175 29.971 1.00 55.34 178 ASP A C 1
ATOM 1435 O O . ASP A 1 178 ? -25.182 -0.299 31.145 1.00 55.34 178 ASP A O 1
ATOM 1439 N N . TYR A 1 179 ? -26.116 0.944 29.519 1.00 58.03 179 TYR A N 1
ATOM 1440 C CA . TYR A 1 179 ? -26.519 2.068 30.361 1.00 58.03 179 TYR A CA 1
ATOM 1441 C C . TYR A 1 179 ? -27.525 1.638 31.449 1.00 58.03 179 TYR A C 1
ATOM 1443 O O . TYR A 1 179 ? -27.722 2.375 32.417 1.00 58.03 179 TYR A O 1
ATOM 1451 N N . GLY A 1 180 ? -28.118 0.438 31.351 1.00 55.50 180 GLY A N 1
ATOM 1452 C CA . GLY A 1 180 ? -28.960 -0.155 32.388 1.00 55.50 180 GLY A CA 1
ATOM 1453 C C . GLY A 1 180 ? -28.194 -0.504 33.668 1.00 55.50 180 GLY A C 1
ATOM 1454 O O . GLY A 1 180 ? -28.708 -0.290 34.767 1.00 55.50 180 GLY A O 1
ATOM 1455 N N . LYS A 1 181 ? -26.931 -0.945 33.564 1.00 53.84 181 LYS A N 1
ATOM 1456 C CA . LYS A 1 181 ? -26.103 -1.278 34.742 1.00 53.84 181 LYS A CA 1
ATOM 1457 C C . LYS A 1 181 ? -25.571 -0.055 35.482 1.00 53.84 181 LYS A C 1
ATOM 1459 O O . LYS A 1 181 ? -25.492 -0.076 36.708 1.00 53.84 181 LYS A O 1
ATOM 1464 N N . ALA A 1 182 ? -25.256 1.025 34.764 1.00 54.19 182 ALA A N 1
ATOM 1465 C CA . ALA A 1 182 ? -24.800 2.273 35.381 1.00 54.19 182 ALA A CA 1
ATOM 1466 C C . ALA A 1 182 ? -25.900 2.935 36.234 1.00 54.19 182 ALA A C 1
ATOM 1468 O O . ALA A 1 182 ? -25.609 3.553 37.256 1.00 54.19 182 ALA A O 1
ATOM 1469 N N . ARG A 1 183 ? -27.175 2.752 35.861 1.00 54.50 183 ARG A N 1
ATOM 1470 C CA . ARG A 1 183 ? -28.326 3.295 36.598 1.00 54.50 183 ARG A CA 1
ATOM 1471 C C . ARG A 1 183 ? -28.643 2.507 37.874 1.00 54.50 183 ARG A C 1
ATOM 1473 O O . ARG A 1 183 ? -28.983 3.114 38.883 1.00 54.50 183 ARG A O 1
ATOM 1480 N N . ALA A 1 184 ? -28.457 1.185 37.859 1.00 53.06 184 ALA A N 1
ATOM 1481 C CA . ALA A 1 184 ? -28.677 0.325 39.028 1.00 53.06 184 ALA A CA 1
ATOM 1482 C C . ALA A 1 184 ? -27.665 0.574 40.167 1.00 53.06 184 ALA A C 1
ATOM 1484 O O . ALA A 1 184 ? -28.007 0.437 41.338 1.00 53.06 184 ALA A O 1
ATOM 1485 N N . LEU A 1 185 ? -26.436 0.988 39.838 1.00 54.69 185 LEU A N 1
ATOM 1486 C CA . LEU A 1 185 ? -25.421 1.357 40.834 1.00 54.69 185 LEU A CA 1
ATOM 1487 C C . LEU A 1 185 ? -25.669 2.741 41.457 1.00 54.69 185 LEU A C 1
ATOM 1489 O O . LEU A 1 185 ? -25.293 2.962 42.604 1.00 54.69 185 LEU A O 1
ATOM 1493 N N . ALA A 1 186 ? -26.330 3.651 40.735 1.00 56.03 186 ALA A N 1
ATOM 1494 C CA . ALA A 1 186 ? -26.665 4.990 41.225 1.00 56.03 186 ALA A CA 1
ATOM 1495 C C . ALA A 1 186 ? -27.944 5.032 42.088 1.00 56.03 186 ALA A C 1
ATOM 1497 O O . ALA A 1 186 ? -28.111 5.952 42.884 1.00 56.03 186 ALA A O 1
ATOM 1498 N N . ASP A 1 187 ? -28.849 4.054 41.955 1.00 54.19 187 ASP A N 1
ATOM 1499 C CA . ASP A 1 187 ? -30.098 4.024 42.739 1.00 54.19 187 ASP A CA 1
ATOM 1500 C C . ASP A 1 187 ? -29.923 3.379 44.130 1.00 54.19 187 ASP A C 1
ATOM 1502 O O . ASP A 1 187 ? -30.742 3.590 45.023 1.00 54.19 187 ASP A O 1
ATOM 1506 N N . ASN A 1 188 ? -28.812 2.666 44.355 1.00 51.72 188 ASN A N 1
ATOM 1507 C CA . ASN A 1 188 ? -28.483 2.022 45.635 1.00 51.72 188 ASN A CA 1
ATOM 1508 C C . ASN A 1 188 ? -27.737 2.929 46.634 1.00 51.72 188 ASN A C 1
ATOM 1510 O O . ASN A 1 188 ? -27.369 2.474 47.715 1.00 51.72 188 ASN A O 1
ATOM 1514 N N . SER A 1 189 ? -27.521 4.211 46.315 1.00 54.72 189 SER A N 1
ATOM 1515 C CA . SER A 1 189 ? -26.802 5.163 47.177 1.00 54.72 189 SER A CA 1
ATOM 1516 C C . SER A 1 189 ? -27.693 6.248 47.799 1.00 54.72 189 SER A C 1
ATOM 1518 O O . SER A 1 189 ? -27.230 7.363 48.044 1.00 54.72 189 SER A O 1
ATOM 1520 N N . LYS A 1 190 ? -28.978 5.972 48.060 1.00 50.22 190 LYS A N 1
ATOM 1521 C CA . LYS A 1 190 ? -29.843 6.907 48.804 1.00 50.22 190 LYS A CA 1
ATOM 1522 C C . LYS A 1 190 ? -29.632 6.747 50.316 1.00 50.22 190 LYS A C 1
ATOM 1524 O O . LYS A 1 190 ? -30.113 5.794 50.920 1.00 50.22 190 LYS A O 1
ATOM 1529 N N . GLN A 1 191 ? -28.910 7.699 50.914 1.00 51.50 191 GLN A N 1
ATOM 1530 C CA . GLN A 1 191 ? -28.816 7.898 52.368 1.00 51.50 191 GLN A CA 1
ATOM 1531 C C . GLN A 1 191 ? -30.190 8.248 52.989 1.00 51.50 191 GLN A C 1
ATOM 1533 O O . GLN A 1 191 ? -31.036 8.829 52.300 1.00 51.50 191 GLN A O 1
ATOM 1538 N N . PRO A 1 192 ? -30.426 7.950 54.285 1.00 40.81 192 PRO A N 1
ATOM 1539 C CA . PRO A 1 192 ? -31.683 8.275 54.952 1.00 40.81 192 PRO A CA 1
ATOM 1540 C C . PRO A 1 192 ? -31.813 9.783 55.219 1.00 40.81 192 PRO A C 1
ATOM 1542 O O . PRO A 1 192 ? -30.844 10.452 55.574 1.00 40.81 192 PRO A O 1
ATOM 1545 N N . LYS A 1 193 ? -33.036 10.304 55.061 1.00 44.66 193 LYS A N 1
ATOM 1546 C CA . LYS A 1 193 ? -33.413 11.696 55.355 1.00 44.66 193 LYS A CA 1
ATOM 1547 C C . LYS A 1 193 ? -33.418 11.946 56.868 1.00 44.66 193 LYS A C 1
ATOM 1549 O O . LYS A 1 193 ? -34.028 11.170 57.596 1.00 44.66 193 LYS A O 1
ATOM 1554 N N . SER A 1 194 ? -32.805 13.045 57.309 1.00 36.56 194 SER A N 1
ATOM 1555 C CA . SER A 1 194 ? -32.986 13.624 58.645 1.00 36.56 194 SER A CA 1
ATOM 1556 C C . SER A 1 194 ? -33.935 14.832 58.599 1.00 36.56 194 SER A C 1
ATOM 1558 O O . SER A 1 194 ? -33.996 15.560 57.605 1.00 36.56 194 SER A O 1
ATOM 1560 N N . ASP A 1 195 ? -34.711 14.983 59.670 1.00 36.25 195 ASP A N 1
ATOM 1561 C CA . ASP A 1 195 ? -35.850 15.893 59.832 1.00 36.25 195 ASP A CA 1
ATOM 1562 C C . ASP A 1 195 ? -35.495 17.400 59.955 1.00 36.25 195 ASP A C 1
ATOM 1564 O O . ASP A 1 195 ? -34.400 17.778 60.368 1.00 36.25 195 ASP A O 1
ATOM 1568 N N . MET A 1 196 ? -36.469 18.260 59.600 1.00 36.81 196 MET A N 1
ATOM 1569 C CA . MET A 1 196 ? -36.539 19.736 59.792 1.00 36.81 196 MET A CA 1
ATOM 1570 C C . MET A 1 196 ? -36.373 20.149 61.280 1.00 36.81 196 MET A C 1
ATOM 1572 O O . MET A 1 196 ? -36.669 19.337 62.145 1.00 36.81 196 MET A O 1
ATOM 1576 N N . ASN A 1 197 ? -36.027 21.367 61.751 1.00 34.22 197 ASN A N 1
ATOM 1577 C CA . ASN A 1 197 ? -36.138 22.803 61.362 1.00 34.22 197 ASN A CA 1
ATOM 1578 C C . ASN A 1 197 ? -35.392 23.638 62.477 1.00 34.22 197 ASN A C 1
ATOM 1580 O O . ASN A 1 197 ? -34.873 22.998 63.390 1.00 34.22 197 ASN A O 1
ATOM 1584 N N . PRO A 1 198 ? -35.456 24.994 62.630 1.00 50.28 198 PRO A N 1
ATOM 1585 C CA . PRO A 1 198 ? -35.674 26.124 61.709 1.00 50.28 198 PRO A CA 1
ATOM 1586 C C . PRO A 1 198 ? -34.672 27.324 61.852 1.00 50.28 198 PRO A C 1
ATOM 1588 O O . PRO A 1 198 ? -33.946 27.481 62.826 1.00 50.28 198 PRO A O 1
ATOM 1591 N N . ARG A 1 199 ? -34.738 28.221 60.849 1.00 39.53 199 ARG A N 1
ATOM 1592 C CA . ARG A 1 199 ? -34.357 29.662 60.735 1.00 39.53 199 ARG A CA 1
ATOM 1593 C C . ARG A 1 199 ? -33.746 30.436 61.929 1.00 39.53 199 ARG A C 1
ATOM 1595 O O . ARG A 1 199 ? -34.427 30.646 62.927 1.00 39.53 199 ARG A O 1
ATOM 1602 N N . ILE A 1 200 ? -32.649 31.168 61.651 1.00 34.41 200 ILE A N 1
ATOM 1603 C CA . ILE A 1 200 ? -32.334 32.507 62.217 1.00 34.41 200 ILE A CA 1
ATOM 1604 C C . ILE A 1 200 ? -31.833 33.464 61.103 1.00 34.41 200 ILE A C 1
ATOM 1606 O O . ILE A 1 200 ? -31.350 33.035 60.061 1.00 34.41 200 ILE A O 1
ATOM 1610 N N . LYS A 1 201 ? -32.089 34.762 61.311 1.00 35.12 201 LYS A N 1
ATOM 1611 C CA . LYS A 1 201 ? -32.206 35.904 60.386 1.00 35.12 201 LYS A CA 1
ATOM 1612 C C . LYS A 1 201 ? -30.874 36.520 59.882 1.00 35.12 201 LYS A C 1
ATOM 1614 O O . LYS A 1 201 ? -29.882 36.537 60.595 1.00 35.12 201 LYS A O 1
ATOM 1619 N N . ASN A 1 202 ? -30.961 37.117 58.684 1.00 36.34 202 ASN A N 1
ATOM 1620 C CA . ASN A 1 202 ? -30.106 38.139 58.022 1.00 36.34 202 ASN A CA 1
ATOM 1621 C C . ASN A 1 202 ? -29.701 39.333 58.938 1.00 36.34 202 ASN A C 1
ATOM 1623 O O . ASN A 1 202 ? -30.455 39.567 59.887 1.00 36.34 202 ASN A O 1
ATOM 1627 N N . PRO A 1 203 ? -28.658 40.173 58.641 1.00 43.88 203 PRO A N 1
ATOM 1628 C CA . PRO A 1 203 ? -28.621 40.992 57.403 1.00 43.88 203 PRO A CA 1
ATOM 1629 C C . PRO A 1 203 ? -27.265 41.499 56.808 1.00 43.88 203 PRO A C 1
ATOM 1631 O O . PRO A 1 203 ? -26.283 41.716 57.501 1.00 43.88 203 PRO A O 1
ATOM 1634 N N . LYS A 1 204 ? -27.326 41.769 55.486 1.00 36.69 204 LYS A N 1
ATOM 1635 C CA . LYS A 1 204 ? -26.762 42.860 54.635 1.00 36.69 204 LYS A CA 1
ATOM 1636 C C . LYS A 1 204 ? -25.407 43.532 54.961 1.00 36.69 204 LYS A C 1
ATOM 1638 O O . LYS A 1 204 ? -25.277 44.162 55.998 1.00 36.69 204 LYS A O 1
ATOM 1643 N N . SER A 1 205 ? -24.565 43.689 53.925 1.00 29.28 205 SER A N 1
ATOM 1644 C CA . SER A 1 205 ? -24.058 45.014 53.496 1.00 29.28 205 SER A CA 1
ATOM 1645 C C . SER A 1 205 ? -23.498 45.005 52.063 1.00 29.28 205 SER A C 1
ATOM 1647 O O . SER A 1 205 ? -22.801 44.081 51.660 1.00 29.28 205 SER A O 1
ATOM 1649 N N . SER A 1 206 ? -23.824 46.066 51.324 1.00 37.78 206 SER A N 1
ATOM 1650 C CA . SER A 1 206 ? -23.230 46.557 50.073 1.00 37.78 206 SER A CA 1
ATOM 1651 C C . SER A 1 206 ? -21.790 47.048 50.244 1.00 37.78 206 SER A C 1
ATOM 1653 O O . SER A 1 206 ? -21.448 47.395 51.367 1.00 37.78 206 SER A O 1
ATOM 1655 N N . TYR A 1 207 ? -21.025 47.182 49.149 1.00 32.38 207 TYR A N 1
ATOM 1656 C CA . TYR A 1 207 ? -20.336 48.424 48.728 1.00 32.38 207 TYR A CA 1
ATOM 1657 C C . TYR A 1 207 ? -19.670 48.249 47.345 1.00 32.38 207 TYR A C 1
ATOM 1659 O O . TYR A 1 207 ? -18.883 47.329 47.139 1.00 32.38 207 TYR A O 1
ATOM 1667 N N . ASP A 1 208 ? -19.982 49.169 46.429 1.00 37.31 208 ASP A N 1
ATOM 1668 C CA . ASP A 1 208 ? -19.161 49.542 45.268 1.00 37.31 208 ASP A CA 1
ATOM 1669 C C . ASP A 1 208 ? -17.994 50.436 45.721 1.00 37.31 208 ASP A C 1
ATOM 1671 O O . ASP A 1 208 ? -18.196 51.276 46.598 1.00 37.31 208 ASP A O 1
ATOM 1675 N N . MET A 1 209 ? -16.825 50.338 45.070 1.00 34.62 209 MET A N 1
ATOM 1676 C CA . MET A 1 209 ? -16.026 51.486 44.594 1.00 34.62 209 MET A CA 1
ATOM 1677 C C . MET A 1 209 ? -14.803 51.040 43.768 1.00 34.62 209 MET A C 1
ATOM 1679 O O . MET A 1 209 ? -14.204 49.993 43.991 1.00 34.62 209 MET A O 1
ATOM 1683 N N . ALA A 1 210 ? -14.454 51.880 42.793 1.00 33.69 210 ALA A N 1
ATOM 1684 C CA . ALA A 1 210 ? -13.458 51.687 41.742 1.00 33.69 210 ALA A CA 1
ATOM 1685 C C . ALA A 1 210 ? -12.040 52.226 42.075 1.00 33.69 210 ALA A C 1
ATOM 1687 O O . ALA A 1 210 ? -11.860 52.897 43.088 1.00 33.69 210 ALA A O 1
ATOM 1688 N N . ARG A 1 211 ? -11.122 52.059 41.090 1.00 35.91 211 ARG A N 1
ATOM 1689 C CA . ARG A 1 211 ? -9.736 52.596 40.886 1.00 35.91 211 ARG A CA 1
ATOM 1690 C C . ARG A 1 211 ? -8.593 51.741 41.476 1.00 35.91 211 ARG A C 1
ATOM 1692 O O . ARG A 1 211 ? -8.727 51.249 42.577 1.00 35.91 211 ARG A O 1
ATOM 1699 N N . ALA A 1 212 ? -7.420 51.545 40.851 1.00 32.59 212 ALA A N 1
ATOM 1700 C CA . ALA A 1 212 ? -6.798 52.007 39.598 1.00 32.59 212 ALA A CA 1
ATOM 1701 C C . ALA A 1 212 ? -5.568 51.117 39.236 1.00 32.59 212 ALA A C 1
ATOM 1703 O O . ALA A 1 212 ? -5.013 50.487 40.126 1.00 32.59 212 ALA A O 1
ATOM 1704 N N . ARG A 1 213 ? -5.183 51.125 37.937 1.00 31.78 213 ARG A N 1
ATOM 1705 C CA . ARG A 1 213 ? -3.871 50.905 37.238 1.00 31.78 213 ARG A CA 1
ATOM 1706 C C . ARG A 1 213 ? -2.718 50.212 38.014 1.00 31.78 213 ARG A C 1
ATOM 1708 O O . ARG A 1 213 ? -2.419 50.610 39.125 1.00 31.78 213 ARG A O 1
ATOM 1715 N N . ALA A 1 214 ? -1.919 49.286 37.461 1.00 39.25 214 ALA A N 1
ATOM 1716 C CA . ALA A 1 214 ? -1.174 49.303 36.185 1.00 39.25 214 ALA A CA 1
ATOM 1717 C C . ALA A 1 214 ? -0.639 47.870 35.826 1.00 39.25 214 ALA A C 1
ATOM 1719 O O . ALA A 1 214 ? -0.857 46.949 36.611 1.00 39.25 214 ALA A O 1
ATOM 1720 N N . PRO A 1 215 ? 0.009 47.651 34.659 1.00 39.22 215 PRO A N 1
ATOM 1721 C CA . PRO A 1 215 ? -0.046 46.399 33.891 1.00 39.22 215 PRO A CA 1
ATOM 1722 C C . PRO A 1 215 ? 1.092 45.405 34.179 1.00 39.22 215 PRO A C 1
ATOM 1724 O O . PRO A 1 215 ? 2.216 45.804 34.482 1.00 39.22 215 PRO A O 1
ATOM 1727 N N . TYR A 1 216 ? 0.827 44.110 33.976 1.00 30.33 216 TYR A N 1
ATOM 1728 C CA . TYR A 1 216 ? 1.888 43.117 33.804 1.00 30.33 216 TYR A CA 1
ATOM 1729 C C . TYR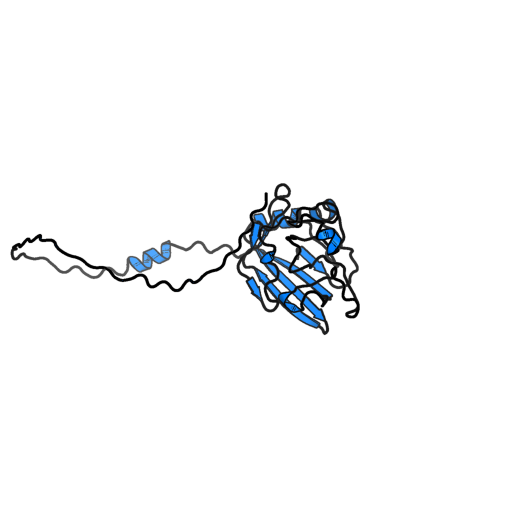 A 1 216 ? 2.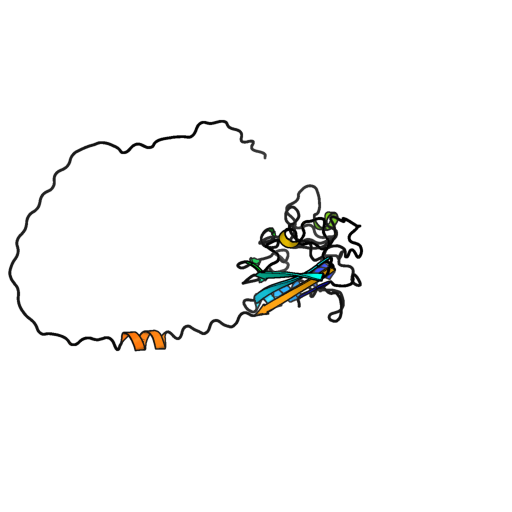388 43.133 32.356 1.00 30.33 216 TYR A C 1
ATOM 1731 O O . TYR A 1 216 ? 1.613 43.036 31.406 1.00 30.33 216 TYR A O 1
ATOM 1739 N N . ARG A 1 217 ? 3.705 43.320 32.249 1.00 35.03 217 ARG A N 1
ATOM 1740 C CA . ARG A 1 217 ? 4.536 43.354 31.047 1.00 35.03 217 ARG A CA 1
ATOM 1741 C C . ARG A 1 217 ? 4.401 42.080 30.208 1.00 35.03 217 ARG A C 1
ATOM 1743 O O . ARG A 1 217 ? 4.499 40.979 30.740 1.00 35.03 217 ARG A O 1
ATOM 1750 N N . TYR A 1 218 ? 4.269 42.280 28.901 1.00 32.66 218 TYR A N 1
ATOM 1751 C CA . TYR A 1 218 ? 4.789 41.381 27.874 1.00 32.66 218 TYR A CA 1
ATOM 1752 C C . TYR A 1 218 ? 6.306 41.607 27.834 1.00 32.66 218 TYR A C 1
ATOM 1754 O O . TYR A 1 218 ? 6.721 42.767 27.811 1.00 32.66 218 TYR A O 1
ATOM 1762 N N . ASP A 1 219 ? 7.110 40.547 27.884 1.00 33.97 219 ASP A N 1
ATOM 1763 C CA . ASP A 1 219 ? 8.534 40.646 27.562 1.00 33.97 219 ASP A CA 1
ATOM 1764 C C . ASP A 1 219 ? 8.787 39.852 26.284 1.00 33.97 219 ASP A C 1
ATOM 1766 O O . ASP A 1 219 ? 8.640 38.627 26.231 1.00 33.97 219 ASP A O 1
ATOM 1770 N N . ASP A 1 220 ? 9.083 40.629 25.249 1.00 34.12 220 ASP A N 1
ATOM 1771 C CA . ASP A 1 220 ? 9.507 40.232 23.925 1.00 34.12 220 ASP A CA 1
ATOM 1772 C C . ASP A 1 220 ? 10.939 39.699 23.986 1.00 34.12 220 ASP A C 1
ATOM 1774 O O . ASP A 1 220 ? 11.855 40.377 24.440 1.00 34.12 220 ASP A O 1
ATOM 1778 N N . ASN A 1 221 ? 11.155 38.510 23.435 1.00 33.59 221 ASN A N 1
ATOM 1779 C CA . ASN A 1 221 ? 12.438 38.158 22.837 1.00 33.59 221 ASN A CA 1
ATOM 1780 C C . ASN A 1 221 ? 12.160 37.498 21.488 1.00 33.59 221 ASN A C 1
ATOM 1782 O O . ASN A 1 221 ? 12.220 36.281 21.331 1.00 33.59 221 ASN A O 1
ATOM 1786 N N . VAL A 1 222 ? 11.825 38.345 20.515 1.00 37.16 222 VAL A N 1
ATOM 1787 C CA . VAL A 1 222 ? 11.961 38.057 19.089 1.00 37.16 222 VAL A CA 1
ATOM 1788 C C . VAL A 1 222 ? 12.857 39.150 18.515 1.00 37.16 222 VAL A C 1
ATOM 1790 O O . VAL A 1 222 ? 12.503 40.325 18.532 1.00 37.16 222 VAL A O 1
ATOM 1793 N N . HIS A 1 223 ? 14.018 38.754 18.009 1.00 36.25 223 HIS A N 1
ATOM 1794 C CA . HIS A 1 223 ? 14.806 39.530 17.050 1.00 36.25 223 HIS A CA 1
ATOM 1795 C C . HIS A 1 223 ? 14.979 38.658 15.785 1.00 36.25 223 HIS A C 1
ATOM 1797 O O . HIS A 1 223 ? 14.758 37.447 15.861 1.00 36.25 223 HIS A O 1
ATOM 1803 N N . PRO A 1 224 ? 15.246 39.257 14.613 1.00 42.28 224 PRO A N 1
ATOM 1804 C CA . PRO A 1 224 ? 14.383 39.159 13.447 1.00 42.28 224 PRO A CA 1
ATOM 1805 C C . PRO A 1 224 ? 15.159 38.571 12.257 1.00 42.28 224 PRO A C 1
ATOM 1807 O O . PRO A 1 224 ? 16.223 37.989 12.434 1.00 42.28 224 PRO A O 1
ATOM 1810 N N . ASP A 1 225 ? 14.605 38.782 11.067 1.00 33.25 225 ASP A N 1
ATOM 1811 C CA . ASP A 1 225 ? 15.134 38.487 9.730 1.00 33.25 225 ASP A CA 1
ATOM 1812 C C . ASP A 1 225 ? 14.520 37.195 9.169 1.00 33.25 225 ASP A C 1
ATOM 1814 O O . ASP A 1 225 ? 14.980 36.082 9.387 1.00 33.25 225 ASP A O 1
ATOM 1818 N N . ALA A 1 226 ? 13.276 37.270 8.687 1.00 33.75 226 ALA A N 1
ATOM 1819 C CA . ALA A 1 226 ? 12.904 37.718 7.339 1.00 33.75 226 ALA A CA 1
ATOM 1820 C C . ALA A 1 226 ? 13.384 36.747 6.252 1.00 33.75 226 ALA A C 1
ATOM 1822 O O . ALA A 1 226 ? 14.567 36.697 5.952 1.00 33.75 226 ALA A O 1
ATOM 1823 N N . PHE A 1 227 ? 12.442 36.028 5.634 1.00 31.98 227 PHE A N 1
ATOM 1824 C CA . PHE A 1 227 ? 12.201 36.041 4.185 1.00 31.98 227 PHE A CA 1
ATOM 1825 C C . PHE A 1 227 ? 11.043 35.084 3.858 1.00 31.98 227 PHE A C 1
ATOM 1827 O O . PHE A 1 227 ? 11.155 33.872 4.017 1.00 31.98 227 PHE A O 1
ATOM 1834 N N . PHE A 1 228 ? 9.929 35.634 3.378 1.00 40.94 228 PHE A N 1
ATOM 1835 C CA . PHE A 1 228 ? 8.925 34.892 2.616 1.00 40.94 228 PHE A CA 1
ATOM 1836 C C . PHE A 1 228 ? 9.129 35.230 1.139 1.00 40.94 228 PHE A C 1
ATOM 1838 O O . PHE A 1 228 ? 9.250 36.416 0.820 1.00 40.94 228 PHE A O 1
ATOM 1845 N N . PRO A 1 229 ? 9.044 34.254 0.227 1.00 48.25 229 PRO A N 1
ATOM 1846 C CA . PRO A 1 229 ? 8.526 34.538 -1.094 1.00 48.25 229 PRO A CA 1
ATOM 1847 C C . PRO A 1 229 ? 7.191 33.825 -1.311 1.00 48.25 229 PRO A C 1
ATOM 1849 O O . PRO A 1 229 ? 7.067 32.609 -1.179 1.00 48.25 229 PRO A O 1
ATOM 1852 N N . ASN A 1 230 ? 6.204 34.644 -1.671 1.00 42.75 230 ASN A N 1
ATOM 1853 C CA . ASN A 1 230 ? 5.038 34.260 -2.456 1.00 42.75 230 ASN A CA 1
ATOM 1854 C C . ASN A 1 230 ? 5.482 33.553 -3.735 1.00 42.75 230 ASN A C 1
ATOM 1856 O O . ASN A 1 230 ? 6.446 34.019 -4.337 1.00 42.75 230 ASN A O 1
ATOM 1860 N N . TYR A 1 231 ? 4.693 32.604 -4.236 1.00 35.75 231 TYR A N 1
ATOM 1861 C CA . TYR A 1 231 ? 4.527 32.458 -5.679 1.00 35.75 231 TYR A CA 1
ATOM 1862 C C . TYR A 1 231 ? 3.077 32.141 -6.037 1.00 35.75 231 TYR A C 1
ATOM 1864 O O . TYR A 1 231 ? 2.382 31.409 -5.329 1.00 35.75 231 TYR A O 1
ATOM 1872 N N . ALA A 1 232 ? 2.666 32.830 -7.099 1.00 41.06 232 ALA A N 1
ATOM 1873 C CA . ALA A 1 232 ? 1.486 32.604 -7.911 1.00 41.06 232 ALA A CA 1
ATOM 1874 C C . ALA A 1 232 ? 1.602 31.299 -8.709 1.00 41.06 232 ALA A C 1
ATOM 1876 O O . ALA A 1 232 ? 2.751 30.833 -8.888 1.00 41.06 232 ALA A O 1
#

Radius of gyration: 29.17 Å; chains: 1; bounding box: 60×72×78 Å

pLDDT: mean 81.88, std 24.36, range [29.28, 98.94]

Foldseek 3Di:
DQFKFFAQPDAFQDDPVCQQCKDDDPVHGIGNHLVVQQVVLVVFWKKKKKWFAFPPRDIKIKIWRGWHFDDVVLQRAGADTHDIDMDQDDFCVVLHRAHKAHPHRAREQDDPDGLNVQLVHIDSAHVGGQFGQGFRDDPDLVPQDLNAGDHCSHPHSRTHINIMDMDMDGDPDDDPPPVVVVVVVVVVPDDDDDDDDDDDDDDDDDDDDDDDDDDDDDDDDDDDDDDDDDDD

Organism: NCBI:txid348720